Protein AF-A0A6I2LB25-F1 (afdb_monomer_lite)

pLDDT: mean 73.37, std 18.62, range [26.53, 97.12]

Sequence (297 aa):
MEASQLYILKNRSFQQNVLKIGMTNKKASARAKQIYSGATGVPEPFDVLFACSVADCRVAERQVHRRLAAYRVNDSREFFRISATAARQVVFDVCSEINIDRQHERPIITVDLITVEEPELPPSDQYQEKYGEILTIPLDELSELPIGTSTLSKLQKERISTINAILREVFPECEESCYDSFSRDENPEPEIRIWEHIAKAFLKVDQINCLNVTEKKEAYTLLLARSLSPTKVVLQKQTLRYFTKEAALKIMTGYELPPKPITVRKAKSEISHIRHVNIKPLKSVIPDILAAQRRTD

Secondary structure (DSSP, 8-state):
----EEEEEEETTSPTTEEEEEEESS-HHHHHHHHHHH-TT-SSPEEEEEEEE-S-HHHHHHHHHHHTGGGBS-TTS-EEE--HHHHHHHHHHHHHHHHHHTT-PPP-EEEE-----------HHHHHHHH-------GGGPPPPPTTSSPPPHHHHHHHHHHHHHHTTT-TT-SSSHHHHHHTSSS-HHHHHHHHHHHHHHHHHHHHH---HHHHHHHHHHHHHHHHS-HHHHHHH---SSS-HHHHHHHHHT--SPP---------SS---------STTTTTSHHHHGGGSS--

Radius of gyration: 24.43 Å; chains: 1; bounding box: 54×54×74 Å

Organism: NCBI:txid2666084

Foldseek 3Di:
DQFKKWFWKDAPPDDPQKIFTAIDSHDPVVVQVCCVVVDPPRPGTIDTQWMWTAPDRPQLLVQLCVVQVVQAPDPVGRIGRHQPVVSVVSSQVSRQVRCVVVVHDRIDIPHHNVPDPPVPPPPPVVVCVVQPDDDDDPPVVDDFAFFQLDDDDPVLVVLQVVLCVLCCLLPVPCDPCVSSLLSSWNDSVVVSVLSSLLSQLLVVLCVPPVDDSVVSNVLSVLCVVLLADPLVVSLVPDDDDPDDNVSSVSSNVSRDDHRHHFRDDDDDDDDDDDGGDRPPPCVVSVVVVPVPPPDDD

Structure (mmCIF, N/CA/C/O backbone):
data_AF-A0A6I2LB25-F1
#
_entry.id   AF-A0A6I2LB25-F1
#
loop_
_atom_site.group_PDB
_atom_site.id
_atom_site.type_symbol
_atom_site.label_atom_id
_atom_site.label_alt_id
_atom_site.label_comp_id
_atom_site.label_asym_id
_atom_site.label_entity_id
_atom_site.label_seq_id
_atom_site.pdbx_PDB_ins_code
_atom_site.Cartn_x
_atom_site.Cartn_y
_atom_site.Cartn_z
_atom_site.occupancy
_atom_site.B_iso_or_equiv
_atom_site.auth_seq_id
_atom_site.auth_comp_id
_atom_site.auth_asym_id
_atom_site.auth_atom_id
_atom_site.pdbx_PDB_model_num
ATOM 1 N N . MET A 1 1 ? 24.442 5.136 -22.886 1.00 42.03 1 MET A N 1
ATOM 2 C CA . MET A 1 1 ? 24.104 3.704 -23.020 1.00 42.03 1 MET A CA 1
ATOM 3 C C . MET A 1 1 ? 22.621 3.609 -23.326 1.00 42.03 1 MET A C 1
ATOM 5 O O . MET A 1 1 ? 21.845 4.262 -22.639 1.00 42.03 1 MET A O 1
ATOM 9 N N . GLU A 1 2 ? 22.234 2.926 -24.405 1.00 48.41 2 GLU A N 1
ATOM 10 C CA . GLU A 1 2 ? 20.815 2.730 -24.724 1.00 48.41 2 GLU A CA 1
ATOM 11 C C . GLU A 1 2 ? 20.164 1.868 -23.625 1.00 48.41 2 GLU A C 1
ATOM 13 O O . GLU A 1 2 ? 20.740 0.867 -23.203 1.00 48.41 2 GLU A O 1
ATOM 18 N N . ALA A 1 3 ? 19.017 2.293 -23.091 1.00 63.38 3 ALA A N 1
ATOM 19 C CA . ALA A 1 3 ? 18.396 1.631 -21.948 1.00 63.38 3 ALA A CA 1
ATOM 20 C C . ALA A 1 3 ? 17.678 0.341 -22.385 1.00 63.38 3 ALA A C 1
ATOM 22 O O . ALA A 1 3 ? 16.655 0.401 -23.069 1.00 63.38 3 ALA A O 1
ATOM 23 N N . SER A 1 4 ? 18.196 -0.812 -21.958 1.00 86.25 4 SER A N 1
ATOM 24 C CA . SER A 1 4 ? 17.550 -2.125 -22.083 1.00 86.25 4 SER A CA 1
ATOM 25 C C . SER A 1 4 ? 16.338 -2.221 -21.153 1.00 86.25 4 SER A C 1
ATOM 27 O O . SER A 1 4 ? 16.467 -2.022 -19.945 1.00 86.25 4 SER A O 1
ATOM 29 N N . GLN A 1 5 ? 15.157 -2.513 -21.706 1.00 90.12 5 GLN A N 1
ATOM 30 C CA . GLN A 1 5 ? 13.887 -2.525 -20.974 1.00 90.12 5 GLN A CA 1
ATOM 31 C C . GLN A 1 5 ? 13.037 -3.756 -21.283 1.00 90.12 5 GLN A C 1
ATOM 33 O O . GLN A 1 5 ? 12.996 -4.225 -22.424 1.00 90.12 5 GLN A O 1
ATOM 38 N N . LEU A 1 6 ? 12.286 -4.208 -20.278 1.00 95.31 6 LEU A N 1
ATOM 39 C CA . LEU A 1 6 ? 11.095 -5.041 -20.459 1.00 95.31 6 LEU A CA 1
ATOM 40 C C . LEU A 1 6 ? 9.849 -4.167 -20.374 1.00 95.31 6 LEU A C 1
ATOM 42 O O . LEU A 1 6 ? 9.820 -3.208 -19.605 1.00 95.31 6 LEU A O 1
ATOM 46 N N . TYR A 1 7 ? 8.818 -4.506 -21.144 1.00 94.50 7 TYR A N 1
ATOM 47 C CA . TYR A 1 7 ? 7.547 -3.794 -21.157 1.00 94.50 7 TYR A CA 1
ATOM 48 C C . TYR A 1 7 ? 6.338 -4.724 -21.207 1.00 94.50 7 TYR A C 1
ATOM 50 O O . TYR A 1 7 ? 6.409 -5.873 -21.645 1.00 94.50 7 TYR A O 1
ATOM 58 N N . ILE A 1 8 ? 5.197 -4.155 -20.830 1.00 95.19 8 ILE A N 1
ATOM 59 C CA . ILE A 1 8 ? 3.862 -4.730 -20.953 1.00 95.19 8 ILE A CA 1
ATOM 60 C C . ILE A 1 8 ? 3.033 -3.771 -21.805 1.00 95.19 8 ILE A C 1
ATOM 62 O O . ILE A 1 8 ? 2.900 -2.596 -21.464 1.00 95.19 8 ILE A O 1
ATOM 66 N N . LEU A 1 9 ? 2.479 -4.264 -22.911 1.00 93.94 9 LEU A N 1
ATOM 67 C CA . LEU A 1 9 ? 1.600 -3.507 -23.798 1.00 93.94 9 LEU A CA 1
ATOM 68 C C . LEU A 1 9 ? 0.177 -4.056 -23.770 1.00 93.94 9 LEU A C 1
ATOM 70 O O . LEU A 1 9 ? -0.034 -5.270 -23.696 1.00 93.94 9 LEU A O 1
ATOM 74 N N . LYS A 1 10 ? -0.787 -3.156 -23.944 1.00 91.06 10 LYS A N 1
ATOM 75 C CA . LYS A 1 10 ? -2.200 -3.473 -24.155 1.00 91.06 10 LYS A CA 1
ATOM 76 C C . LYS A 1 10 ? -2.661 -2.928 -25.497 1.00 91.06 10 LYS A C 1
ATOM 78 O O . LYS A 1 10 ? -2.219 -1.869 -25.927 1.00 91.06 10 LYS A O 1
ATOM 83 N N . ASN A 1 11 ? -3.550 -3.663 -26.149 1.00 89.25 11 ASN A N 1
ATOM 84 C CA . ASN A 1 11 ? -4.252 -3.219 -27.344 1.00 89.25 11 ASN A CA 1
ATOM 85 C C . ASN A 1 11 ? -5.750 -3.228 -27.045 1.00 89.25 11 ASN A C 1
ATOM 87 O O . ASN A 1 11 ? -6.242 -4.208 -26.485 1.00 89.25 11 ASN A O 1
ATOM 91 N N . ARG A 1 12 ? -6.462 -2.151 -27.378 1.00 81.19 12 ARG A N 1
ATOM 92 C CA . ARG A 1 12 ? -7.887 -2.004 -27.045 1.00 81.19 12 ARG A CA 1
ATOM 93 C C . ARG A 1 12 ? -8.788 -2.926 -27.868 1.00 81.19 12 ARG A C 1
ATOM 95 O O . ARG A 1 12 ? -9.810 -3.365 -27.355 1.00 81.19 12 ARG A O 1
ATOM 102 N N . SER A 1 13 ? -8.354 -3.307 -29.066 1.00 83.81 13 SER A N 1
ATOM 103 C CA . SER A 1 13 ? -9.061 -4.251 -29.934 1.00 83.81 13 SER A CA 1
ATOM 104 C C . SER A 1 13 ? -8.890 -5.713 -29.522 1.00 83.81 13 SER A C 1
ATOM 106 O O . SER A 1 1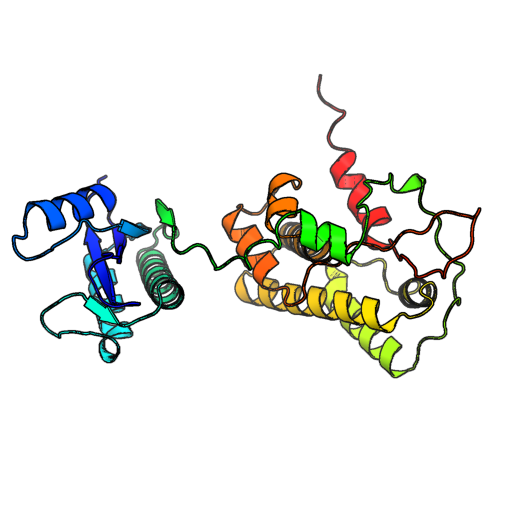3 ? -9.558 -6.592 -30.066 1.00 83.81 13 SER A O 1
ATOM 108 N N . PHE A 1 14 ? -7.959 -6.022 -28.616 1.00 85.88 14 PHE A N 1
ATOM 109 C CA . PHE A 1 14 ? -7.768 -7.391 -28.138 1.00 85.88 14 PHE A CA 1
ATOM 110 C C . PHE A 1 14 ? -8.680 -7.690 -26.950 1.00 85.88 14 PHE A C 1
ATOM 112 O O . PHE A 1 14 ? -9.136 -6.797 -26.240 1.00 85.88 14 PHE A O 1
ATOM 119 N N . GLN A 1 15 ? -8.937 -8.981 -26.726 1.00 80.00 15 GLN A N 1
ATOM 120 C CA . GLN A 1 15 ? -9.752 -9.433 -25.600 1.00 80.00 15 GLN A CA 1
ATOM 121 C C . GLN A 1 15 ? -9.177 -8.941 -24.264 1.00 80.00 15 GLN A C 1
ATOM 123 O O . GLN A 1 15 ? -7.964 -8.767 -24.109 1.00 80.00 15 GLN A O 1
ATOM 128 N N . GLN A 1 16 ? -10.051 -8.770 -23.272 1.00 76.56 16 GLN A N 1
ATOM 129 C CA . GLN A 1 16 ? -9.648 -8.346 -21.936 1.00 76.56 16 GLN A CA 1
ATOM 130 C C . GLN A 1 16 ? -8.556 -9.261 -21.361 1.00 76.56 16 GLN A C 1
ATOM 132 O O . GLN A 1 16 ? -8.582 -10.481 -21.539 1.00 76.56 16 GLN A O 1
ATOM 137 N N . ASN A 1 17 ? -7.591 -8.649 -20.667 1.00 82.50 17 ASN A N 1
ATOM 138 C CA . ASN A 1 17 ? -6.422 -9.310 -20.079 1.00 82.50 17 ASN A CA 1
ATOM 139 C C . ASN A 1 17 ? -5.490 -10.001 -21.089 1.00 82.50 17 ASN A C 1
ATOM 141 O O . ASN A 1 17 ? -4.629 -10.770 -20.679 1.00 82.50 17 ASN A O 1
ATOM 145 N N . VAL A 1 18 ? -5.607 -9.731 -22.393 1.00 89.12 18 VAL A N 1
ATOM 146 C CA . VAL A 1 18 ? -4.586 -10.138 -23.366 1.00 89.12 18 VAL A CA 1
ATOM 147 C C . VAL A 1 18 ? -3.519 -9.053 -23.455 1.00 89.12 18 VAL A C 1
ATOM 149 O O . VAL A 1 18 ? -3.751 -7.962 -23.976 1.00 89.12 18 VAL A O 1
ATOM 152 N N . LEU A 1 19 ? -2.335 -9.364 -22.936 1.00 94.44 19 LEU A N 1
ATOM 153 C CA . LEU A 1 19 ? -1.201 -8.451 -22.846 1.00 94.44 19 LEU A CA 1
ATOM 154 C C . LEU A 1 19 ? -0.045 -8.949 -23.705 1.00 94.44 19 LEU A C 1
ATOM 156 O O . LEU A 1 19 ? 0.223 -10.150 -23.769 1.00 94.44 19 LEU A O 1
ATOM 160 N N . LYS A 1 20 ? 0.670 -8.020 -24.342 1.00 95.50 20 LYS A N 1
ATOM 161 C CA . LYS A 1 20 ? 1.956 -8.315 -24.976 1.00 95.50 20 LYS A CA 1
ATOM 162 C C . LYS A 1 20 ? 3.074 -8.009 -23.995 1.00 95.50 20 LYS A C 1
ATOM 164 O O . LYS A 1 20 ? 3.173 -6.878 -23.533 1.00 95.50 20 LYS A O 1
ATOM 169 N N . ILE A 1 21 ? 3.941 -8.978 -23.734 1.00 97.12 21 ILE A N 1
ATOM 170 C CA . ILE A 1 21 ? 5.099 -8.788 -22.855 1.00 97.12 21 ILE A CA 1
ATOM 171 C C . ILE A 1 21 ? 6.354 -9.021 -23.677 1.00 97.12 21 ILE A C 1
ATOM 173 O O . ILE A 1 21 ? 6.510 -10.092 -24.261 1.00 97.12 21 ILE A O 1
ATOM 177 N N . GLY A 1 22 ? 7.234 -8.030 -23.741 1.00 95.69 22 GLY A N 1
ATOM 178 C CA . GLY A 1 22 ? 8.448 -8.144 -24.539 1.00 95.69 22 GLY A CA 1
ATOM 179 C C . GLY A 1 22 ? 9.529 -7.167 -24.123 1.00 95.69 22 GLY A C 1
ATOM 180 O O . GLY A 1 22 ? 9.393 -6.449 -23.131 1.00 95.69 22 GLY A O 1
ATOM 181 N N . MET A 1 23 ? 10.603 -7.145 -24.902 1.00 94.81 23 MET A N 1
ATOM 182 C CA . MET A 1 23 ? 11.787 -6.339 -24.617 1.00 94.81 23 MET A CA 1
ATOM 183 C C . MET A 1 23 ? 12.154 -5.346 -25.724 1.00 94.81 23 MET A C 1
ATOM 185 O O . MET A 1 23 ? 11.635 -5.376 -26.849 1.00 94.81 23 MET A O 1
ATOM 189 N N . THR A 1 24 ? 13.043 -4.415 -25.379 1.00 92.38 24 THR A N 1
ATOM 190 C CA . THR A 1 24 ? 13.617 -3.416 -26.285 1.00 92.38 24 THR A CA 1
ATOM 191 C C . THR A 1 24 ? 14.940 -2.882 -25.733 1.00 92.38 24 THR A C 1
ATOM 193 O O . THR A 1 24 ? 15.111 -2.782 -24.523 1.00 92.38 24 THR A O 1
ATOM 196 N N . ASN A 1 25 ? 15.854 -2.479 -26.619 1.00 89.69 25 ASN A N 1
ATOM 197 C CA . ASN A 1 25 ? 17.055 -1.707 -26.251 1.00 89.69 25 ASN A CA 1
ATOM 198 C C . ASN A 1 25 ? 16.829 -0.188 -26.364 1.00 89.69 25 ASN A C 1
ATOM 200 O O . ASN A 1 25 ? 17.710 0.610 -26.087 1.00 89.69 25 ASN A O 1
ATOM 204 N N . LYS A 1 26 ? 15.639 0.220 -26.809 1.00 86.31 26 LYS A N 1
ATOM 205 C CA . LYS A 1 26 ? 15.175 1.611 -26.928 1.00 86.31 26 LYS A CA 1
ATOM 206 C C . LYS A 1 26 ? 14.002 1.847 -25.979 1.00 86.31 26 LYS A C 1
ATOM 208 O O . LYS A 1 26 ? 13.505 0.909 -25.375 1.00 86.31 26 LYS A O 1
ATOM 213 N N . LYS A 1 27 ? 13.454 3.063 -25.934 1.00 83.50 27 LYS A N 1
ATOM 214 C CA . LYS A 1 27 ? 12.231 3.355 -25.162 1.00 83.50 27 LYS A CA 1
ATOM 215 C C . LYS A 1 27 ? 11.054 2.457 -25.579 1.00 83.50 27 LYS A C 1
ATOM 217 O O . LYS A 1 27 ? 10.754 2.347 -26.771 1.00 83.50 27 LYS A O 1
ATOM 222 N N . ALA A 1 28 ? 10.333 1.904 -24.603 1.00 87.38 28 ALA A N 1
ATOM 223 C CA . ALA A 1 28 ? 9.137 1.083 -24.828 1.00 87.38 28 ALA A CA 1
ATOM 224 C C . ALA A 1 28 ? 8.075 1.763 -25.717 1.00 87.38 28 ALA A C 1
ATOM 226 O O . ALA A 1 28 ? 7.493 1.120 -26.588 1.00 87.38 28 ALA A O 1
ATOM 227 N N . SER A 1 29 ? 7.881 3.080 -25.583 1.00 82.12 29 SER A N 1
ATOM 228 C CA . SER A 1 29 ? 6.948 3.853 -26.421 1.00 82.12 29 SER A CA 1
ATOM 229 C C . SER A 1 29 ? 7.332 3.870 -27.904 1.00 82.12 29 SER A C 1
ATOM 231 O O . SER A 1 29 ? 6.466 3.767 -28.773 1.00 82.12 29 SER A O 1
ATOM 233 N N . ALA A 1 30 ? 8.629 3.947 -28.213 1.00 83.88 30 ALA A N 1
ATOM 234 C CA . ALA A 1 30 ? 9.117 3.859 -29.586 1.00 83.88 30 ALA A CA 1
ATOM 235 C C . ALA A 1 30 ? 8.891 2.452 -30.156 1.00 83.88 30 ALA A C 1
ATOM 237 O O . ALA A 1 30 ? 8.474 2.309 -31.306 1.00 83.88 30 ALA A O 1
ATOM 238 N N . ARG A 1 31 ? 9.099 1.413 -29.336 1.00 90.12 31 ARG A N 1
ATOM 239 C CA . ARG A 1 31 ? 8.854 0.023 -29.733 1.00 90.12 31 ARG A CA 1
ATOM 240 C C . ARG A 1 31 ? 7.371 -0.257 -29.982 1.00 90.12 31 ARG A C 1
ATOM 242 O O . ARG A 1 31 ? 7.051 -0.890 -30.984 1.00 90.12 31 ARG A O 1
ATOM 249 N N . ALA A 1 32 ? 6.477 0.247 -29.133 1.00 86.88 32 ALA A N 1
ATOM 250 C CA . ALA A 1 32 ? 5.030 0.131 -29.315 1.00 86.88 32 ALA A CA 1
ATOM 251 C C . ALA A 1 32 ? 4.573 0.743 -30.652 1.00 86.88 32 ALA A C 1
ATOM 253 O O . ALA A 1 32 ? 3.872 0.084 -31.421 1.00 86.88 32 ALA A O 1
ATOM 254 N N . LYS A 1 33 ? 5.054 1.954 -30.977 1.00 85.31 33 LYS A N 1
ATOM 255 C CA . LYS A 1 33 ? 4.798 2.604 -32.274 1.00 85.31 33 LYS A CA 1
ATOM 256 C C . LYS A 1 33 ? 5.329 1.783 -33.447 1.00 85.31 33 LYS A C 1
ATOM 258 O O . LYS A 1 33 ? 4.598 1.581 -34.406 1.00 85.31 33 LYS A O 1
ATOM 263 N N . GLN A 1 34 ? 6.560 1.277 -33.349 1.00 87.94 34 GLN A N 1
ATOM 264 C CA . GLN A 1 34 ? 7.174 0.460 -34.400 1.00 87.94 34 GLN A CA 1
ATOM 265 C C . GLN A 1 34 ? 6.382 -0.826 -34.677 1.00 87.94 34 GLN A C 1
ATOM 267 O O . GLN A 1 34 ? 6.231 -1.217 -35.831 1.00 87.94 34 GLN A O 1
ATOM 272 N N . ILE A 1 35 ? 5.898 -1.501 -33.628 1.00 84.56 35 ILE A N 1
ATOM 273 C CA . ILE A 1 35 ? 5.098 -2.724 -33.770 1.00 84.56 35 ILE A CA 1
ATOM 274 C C . ILE A 1 35 ? 3.790 -2.418 -34.502 1.00 84.56 35 ILE A C 1
ATOM 276 O O . ILE A 1 35 ? 3.410 -3.181 -35.381 1.00 84.56 35 ILE A O 1
ATOM 280 N N . TYR A 1 36 ? 3.130 -1.310 -34.162 1.00 84.19 36 TYR A N 1
ATOM 281 C CA . TYR A 1 36 ? 1.905 -0.887 -34.835 1.00 84.19 36 TYR A CA 1
ATOM 282 C C . TYR A 1 36 ? 2.158 -0.499 -36.299 1.00 84.19 36 TYR A C 1
ATOM 284 O O . TYR A 1 36 ? 1.517 -1.032 -37.195 1.00 84.19 36 TYR A O 1
ATOM 292 N N . SER A 1 37 ? 3.149 0.357 -36.569 1.00 82.88 37 SER A N 1
ATOM 293 C CA . SER A 1 37 ? 3.440 0.818 -37.933 1.00 82.88 37 SER A CA 1
ATOM 294 C C . SER A 1 37 ? 3.981 -0.281 -38.853 1.00 82.88 37 SER A C 1
ATOM 296 O O . SER A 1 37 ? 3.869 -0.172 -40.068 1.00 82.88 37 SER A O 1
ATOM 298 N N . GLY A 1 38 ? 4.621 -1.310 -38.290 1.00 79.75 38 GLY A N 1
ATOM 299 C CA . GLY A 1 38 ? 5.253 -2.395 -39.043 1.00 79.75 38 GLY A CA 1
ATOM 300 C C . GLY A 1 38 ? 4.397 -3.651 -39.221 1.00 79.75 38 GLY A C 1
ATOM 301 O O . GLY A 1 38 ? 4.853 -4.580 -39.883 1.00 79.75 38 GLY A O 1
ATOM 302 N N . ALA A 1 39 ? 3.201 -3.727 -38.629 1.00 77.25 39 ALA A N 1
ATOM 303 C CA . ALA A 1 39 ? 2.363 -4.923 -38.671 1.00 77.25 39 ALA A CA 1
ATOM 304 C C . ALA A 1 39 ? 0.984 -4.620 -39.269 1.00 77.25 39 ALA A C 1
ATOM 306 O O . ALA A 1 39 ? 0.154 -3.970 -38.646 1.00 77.25 39 ALA A O 1
ATOM 307 N N . THR A 1 40 ? 0.693 -5.191 -40.439 1.00 75.38 40 THR A N 1
ATOM 308 C CA . THR A 1 40 ? -0.604 -5.057 -41.132 1.00 75.38 40 THR A CA 1
ATOM 309 C C . THR A 1 40 ? -1.767 -5.775 -40.431 1.00 75.38 40 THR A C 1
ATOM 311 O O . THR A 1 40 ? -2.911 -5.640 -40.849 1.00 75.38 40 THR A O 1
ATOM 314 N N . GLY A 1 41 ? -1.489 -6.543 -39.371 1.00 75.69 41 GLY A N 1
ATOM 315 C CA . GLY A 1 41 ? -2.468 -7.347 -38.629 1.00 75.69 41 GLY A CA 1
ATOM 316 C C . GLY A 1 41 ? -2.811 -6.830 -37.230 1.00 75.69 41 GLY A C 1
ATOM 317 O O . GLY A 1 41 ? -3.358 -7.592 -36.435 1.00 75.69 41 GLY A O 1
ATOM 318 N N . VAL A 1 42 ? -2.442 -5.592 -36.885 1.00 81.75 42 VAL A N 1
ATOM 319 C CA . VAL A 1 42 ? -2.776 -4.984 -35.589 1.00 81.75 42 VAL A CA 1
ATOM 320 C C . VAL A 1 42 ? -3.774 -3.839 -35.823 1.00 81.75 42 VAL A C 1
ATOM 322 O O . VAL A 1 42 ? -3.383 -2.822 -36.387 1.00 81.75 42 VAL A O 1
ATOM 325 N N . PRO A 1 43 ? -5.045 -3.987 -35.413 1.00 79.19 43 PRO A N 1
ATOM 326 C CA . PRO A 1 43 ? -6.113 -3.039 -35.755 1.00 79.19 43 PRO A CA 1
ATOM 327 C C . PRO A 1 43 ? -6.004 -1.676 -35.050 1.00 79.19 43 PRO A C 1
ATOM 329 O O . PRO A 1 43 ? -6.390 -0.664 -35.621 1.00 79.19 43 PRO A O 1
ATOM 332 N N . GLU A 1 44 ? -5.451 -1.631 -33.837 1.00 83.00 44 GLU A N 1
ATOM 333 C CA . GLU A 1 44 ? -5.283 -0.405 -33.042 1.00 83.00 44 GLU A CA 1
ATOM 334 C C . GLU A 1 44 ? -3.848 -0.270 -32.504 1.00 83.00 44 GLU A C 1
ATOM 336 O O . GLU A 1 44 ? -3.119 -1.262 -32.432 1.00 83.00 44 GLU A O 1
ATOM 341 N N . PRO A 1 45 ? -3.395 0.929 -32.101 1.00 83.19 45 PRO A N 1
ATOM 342 C CA . PRO A 1 45 ? -2.086 1.098 -31.480 1.00 83.19 45 PRO A CA 1
ATOM 343 C C . PRO A 1 45 ? -1.992 0.420 -30.105 1.00 83.19 45 PRO A C 1
ATOM 345 O O . PRO A 1 45 ? -2.985 0.128 -29.439 1.00 83.19 45 PRO A O 1
ATOM 348 N N . PHE A 1 46 ? -0.756 0.178 -29.669 1.00 87.44 46 PHE A N 1
ATOM 349 C CA . PHE A 1 46 ? -0.468 -0.360 -28.343 1.00 87.44 46 PHE A CA 1
ATOM 350 C C . PHE A 1 46 ? -0.241 0.752 -27.314 1.00 87.44 46 PHE A C 1
ATOM 352 O O . PHE A 1 46 ? 0.600 1.629 -27.521 1.00 87.44 46 PHE A O 1
ATOM 359 N N . ASP A 1 47 ? -0.903 0.626 -26.168 1.00 84.62 47 ASP A N 1
ATOM 360 C CA . ASP A 1 47 ? -0.646 1.407 -24.961 1.00 84.62 47 ASP A CA 1
ATOM 361 C C . 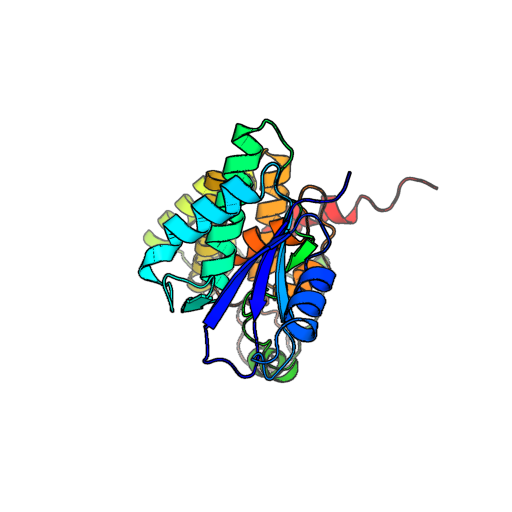ASP A 1 47 ? 0.460 0.714 -24.140 1.00 84.62 47 ASP A C 1
ATOM 363 O O . ASP A 1 47 ? 0.377 -0.487 -23.864 1.00 84.62 47 ASP A O 1
ATOM 367 N N . VAL A 1 48 ? 1.509 1.449 -23.749 1.00 85.50 48 VAL A N 1
ATOM 368 C CA . VAL A 1 48 ? 2.564 0.930 -22.856 1.00 85.50 48 VAL A CA 1
ATOM 369 C C . VAL A 1 48 ? 2.047 0.997 -21.428 1.00 85.50 48 VAL A C 1
ATOM 371 O O . VAL A 1 48 ? 2.026 2.070 -20.836 1.00 85.50 48 VAL A O 1
ATOM 374 N N . LEU A 1 49 ? 1.632 -0.137 -20.874 1.00 83.06 49 LEU A N 1
ATOM 375 C CA . LEU A 1 49 ? 1.115 -0.175 -19.513 1.00 83.06 49 LEU A CA 1
ATOM 376 C C . LEU A 1 49 ? 2.234 -0.152 -18.473 1.00 83.06 49 LEU A C 1
ATOM 378 O O . LEU A 1 49 ? 2.103 0.496 -17.447 1.00 83.06 49 LEU A O 1
ATOM 382 N N . PHE A 1 50 ? 3.344 -0.837 -18.720 1.00 87.06 50 PHE A N 1
ATOM 383 C CA . PHE A 1 50 ? 4.472 -0.871 -17.791 1.00 87.06 50 PHE A CA 1
ATOM 384 C C . PHE A 1 50 ? 5.777 -1.041 -18.550 1.00 87.06 50 PHE A C 1
ATOM 386 O O . PHE A 1 50 ? 5.797 -1.713 -19.581 1.00 87.06 50 PHE A O 1
ATOM 393 N N . ALA A 1 51 ? 6.860 -0.449 -18.053 1.00 86.56 51 ALA A N 1
ATOM 394 C CA . ALA A 1 51 ? 8.203 -0.687 -18.556 1.00 86.56 51 ALA A CA 1
ATOM 395 C C . ALA A 1 51 ? 9.261 -0.425 -17.480 1.00 86.56 51 ALA A C 1
ATOM 397 O O . ALA A 1 51 ? 9.243 0.634 -16.850 1.00 86.56 51 ALA A O 1
ATOM 398 N N . CYS A 1 52 ? 10.230 -1.325 -17.323 1.00 83.88 52 CYS A N 1
ATOM 399 C CA . CYS A 1 52 ? 11.350 -1.158 -16.393 1.00 83.88 52 CYS A CA 1
ATOM 400 C C . CYS A 1 52 ? 12.697 -1.513 -17.035 1.00 83.88 52 CYS A C 1
ATOM 402 O O . CYS A 1 52 ? 12.750 -2.278 -18.002 1.00 83.88 52 CYS A O 1
ATOM 404 N N . SER A 1 53 ? 13.781 -0.926 -16.521 1.00 85.50 5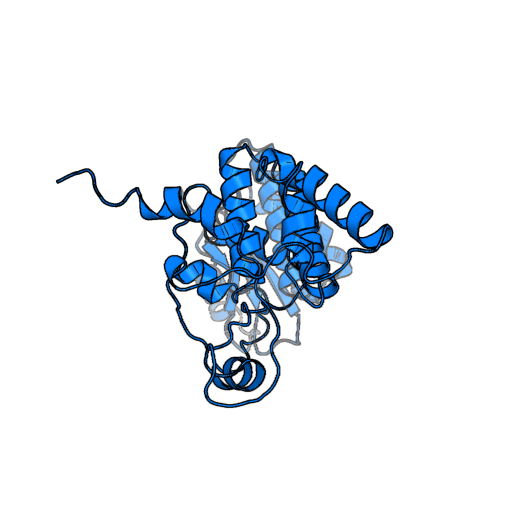3 SER A N 1
ATOM 405 C CA . SER A 1 53 ? 15.141 -1.227 -16.972 1.00 85.50 53 SER A CA 1
ATOM 406 C C . SER A 1 53 ? 15.635 -2.572 -16.444 1.00 85.50 53 SER A C 1
ATOM 408 O O . SER A 1 53 ? 15.263 -3.011 -15.356 1.00 85.50 53 SER A O 1
ATOM 410 N N . VAL A 1 54 ? 16.506 -3.219 -17.213 1.00 89.19 54 VAL A N 1
ATOM 411 C CA . VAL A 1 54 ? 17.143 -4.475 -16.817 1.00 89.19 54 VAL A CA 1
ATOM 412 C C . VAL A 1 54 ? 18.529 -4.592 -17.441 1.00 89.19 54 VAL A C 1
ATOM 414 O O . VAL A 1 54 ? 18.747 -4.147 -18.568 1.00 89.19 54 VAL A O 1
ATOM 417 N N . ALA A 1 55 ? 19.458 -5.208 -16.715 1.00 87.12 55 ALA A N 1
ATOM 418 C CA . ALA A 1 55 ? 20.835 -5.404 -17.153 1.00 87.12 55 ALA A CA 1
ATOM 419 C C . ALA A 1 55 ? 20.924 -6.290 -18.411 1.00 87.12 55 ALA A C 1
ATOM 421 O O . ALA A 1 55 ? 21.702 -6.007 -19.319 1.00 87.12 55 ALA A O 1
ATOM 422 N N . ASP A 1 56 ? 20.096 -7.339 -18.494 1.00 90.88 56 ASP A N 1
ATOM 423 C CA . ASP A 1 56 ? 20.048 -8.270 -19.628 1.00 90.88 56 ASP A CA 1
ATOM 424 C C . ASP A 1 56 ? 18.597 -8.570 -20.033 1.00 90.88 56 ASP A C 1
ATOM 426 O O . ASP A 1 56 ? 17.948 -9.499 -19.543 1.00 90.88 56 ASP A O 1
ATOM 430 N N . CYS A 1 57 ? 18.070 -7.761 -20.954 1.00 92.25 57 CYS A N 1
ATOM 431 C CA . CYS A 1 57 ? 16.677 -7.843 -21.391 1.00 92.25 57 CYS A CA 1
ATOM 432 C C . CYS A 1 57 ? 16.342 -9.137 -22.147 1.00 92.25 57 CYS A C 1
ATOM 434 O O . CYS A 1 57 ? 15.198 -9.584 -22.109 1.00 92.25 57 CYS A O 1
ATOM 436 N N . ARG A 1 58 ? 17.329 -9.790 -22.778 1.00 93.81 58 ARG A N 1
ATOM 437 C CA . ARG A 1 58 ? 17.136 -11.075 -23.473 1.00 93.81 58 ARG A CA 1
ATOM 438 C C . ARG A 1 58 ? 16.969 -12.225 -22.491 1.00 93.81 58 ARG A C 1
ATOM 440 O O . ARG A 1 58 ? 16.170 -13.133 -22.718 1.00 93.81 58 ARG A O 1
ATOM 447 N N . VAL A 1 59 ? 17.758 -12.235 -21.418 1.00 94.12 59 VAL A N 1
ATOM 448 C CA . VAL A 1 59 ? 17.598 -13.230 -20.349 1.00 94.12 59 VAL A CA 1
ATOM 449 C C . VAL A 1 59 ? 16.287 -12.989 -19.606 1.00 94.12 59 VAL A C 1
ATOM 451 O O . VAL A 1 59 ? 15.533 -13.942 -19.408 1.00 94.12 59 VAL A O 1
ATOM 454 N N . ALA A 1 60 ? 15.974 -11.731 -19.297 1.00 93.88 60 ALA A N 1
ATOM 455 C CA . ALA A 1 60 ? 14.750 -11.355 -18.597 1.00 93.88 60 ALA A CA 1
ATOM 456 C C . ALA A 1 60 ? 13.487 -11.744 -19.361 1.00 93.88 60 ALA A C 1
ATOM 458 O O . ALA A 1 60 ? 12.609 -12.394 -18.801 1.00 93.88 60 ALA A O 1
ATOM 459 N N . GLU A 1 61 ? 13.416 -11.433 -20.656 1.00 96.44 61 GLU A N 1
ATOM 460 C CA . GLU A 1 61 ? 12.273 -11.800 -21.495 1.00 96.44 61 GLU A CA 1
ATOM 461 C C . GLU A 1 61 ? 12.042 -13.314 -21.503 1.00 96.44 61 GLU A C 1
ATOM 463 O O . GLU A 1 61 ? 10.930 -13.773 -21.238 1.00 96.44 61 GLU A O 1
ATOM 468 N N . ARG A 1 62 ? 13.104 -14.105 -21.707 1.00 95.69 62 ARG A N 1
ATOM 469 C CA . ARG A 1 62 ? 13.006 -15.571 -21.694 1.00 95.69 62 ARG A CA 1
ATOM 470 C C . ARG A 1 62 ? 12.530 -16.110 -20.349 1.00 95.69 62 ARG A C 1
ATOM 472 O O . ARG A 1 62 ? 11.713 -17.029 -20.320 1.00 95.69 62 ARG A O 1
ATOM 479 N N . GLN A 1 63 ? 13.025 -15.562 -19.240 1.00 95.75 63 GLN A N 1
ATOM 480 C CA . GLN A 1 63 ? 12.596 -15.980 -17.907 1.00 95.75 63 GLN A CA 1
ATOM 481 C C . GLN A 1 63 ? 11.132 -15.612 -17.635 1.00 95.75 63 GLN A C 1
ATOM 483 O O . GLN A 1 63 ? 10.381 -16.465 -17.162 1.00 95.75 63 GLN A O 1
ATOM 488 N N . VAL A 1 64 ? 10.697 -14.400 -17.995 1.00 96.62 64 VAL A N 1
ATOM 489 C CA . VAL A 1 64 ? 9.291 -13.986 -17.872 1.00 96.62 64 VAL A CA 1
ATOM 490 C C . VAL A 1 64 ? 8.386 -14.880 -18.716 1.00 96.62 64 VAL A C 1
ATOM 492 O O . VAL A 1 64 ? 7.392 -15.396 -18.208 1.00 96.62 64 VAL A O 1
ATOM 495 N N . HIS A 1 65 ? 8.733 -15.124 -19.983 1.00 96.75 65 HIS A N 1
ATOM 496 C CA . HIS A 1 65 ? 7.942 -15.988 -20.866 1.00 96.75 65 HIS A CA 1
ATOM 497 C C . HIS A 1 65 ? 7.865 -17.422 -20.343 1.00 96.75 65 HIS A C 1
ATOM 499 O O . HIS A 1 65 ? 6.807 -18.038 -20.427 1.00 96.75 65 HIS A O 1
ATOM 505 N N . ARG A 1 66 ? 8.948 -17.938 -19.748 1.00 95.25 66 ARG A N 1
ATOM 506 C CA . ARG A 1 66 ? 8.950 -19.250 -19.090 1.00 95.25 66 ARG A CA 1
ATOM 507 C C . ARG A 1 66 ? 8.034 -19.275 -17.864 1.00 95.25 66 ARG A C 1
ATOM 509 O O . ARG A 1 66 ? 7.260 -20.217 -17.728 1.00 95.25 66 ARG A O 1
ATOM 516 N N . ARG A 1 67 ? 8.087 -18.258 -16.993 1.00 94.88 67 ARG A N 1
ATOM 517 C CA . ARG A 1 67 ? 7.203 -18.149 -15.812 1.00 94.88 67 ARG A CA 1
ATOM 518 C C . ARG A 1 67 ? 5.730 -18.037 -16.202 1.00 94.88 67 ARG A C 1
ATOM 520 O O . ARG A 1 67 ? 4.871 -18.570 -15.512 1.00 94.88 67 ARG A O 1
ATOM 527 N N . LEU A 1 68 ? 5.447 -17.364 -17.315 1.00 94.62 68 LEU A N 1
ATOM 528 C CA . LEU A 1 68 ? 4.092 -17.113 -17.801 1.00 94.62 68 LEU A CA 1
ATOM 529 C C . LEU A 1 68 ? 3.631 -18.095 -18.887 1.00 94.62 68 LEU A C 1
ATOM 531 O O . LEU A 1 68 ? 2.587 -17.866 -19.494 1.00 94.62 68 LEU A O 1
ATOM 535 N N . ALA A 1 69 ? 4.364 -19.187 -19.128 1.00 94.38 69 ALA A N 1
ATOM 536 C CA . ALA A 1 69 ? 4.083 -20.122 -20.220 1.00 94.38 69 ALA A CA 1
ATOM 537 C C . ALA A 1 69 ? 2.646 -20.671 -20.178 1.00 94.38 69 ALA A C 1
ATOM 539 O O . ALA A 1 69 ? 1.987 -20.735 -21.210 1.00 94.38 69 ALA A O 1
ATOM 540 N N . ALA A 1 70 ? 2.123 -20.965 -18.983 1.00 92.19 70 ALA A N 1
ATOM 541 C CA . ALA A 1 70 ? 0.754 -21.452 -18.791 1.00 92.19 70 ALA A CA 1
ATOM 542 C C . ALA A 1 70 ? -0.339 -20.439 -19.191 1.00 92.19 70 ALA A C 1
ATOM 544 O O . ALA A 1 70 ? -1.473 -20.827 -19.451 1.00 92.19 70 ALA A O 1
ATOM 545 N N . TYR A 1 71 ? -0.010 -19.146 -19.248 1.00 93.06 71 TYR A N 1
ATOM 546 C CA . TYR A 1 71 ? -0.938 -18.070 -19.610 1.00 93.06 71 TYR A CA 1
ATOM 547 C C . TYR A 1 71 ? -0.784 -17.632 -21.067 1.00 93.06 71 TYR A C 1
ATOM 549 O O . TYR A 1 71 ? -1.418 -16.667 -21.495 1.00 93.06 71 TYR A O 1
ATOM 557 N N . ARG A 1 72 ? 0.090 -18.278 -21.839 1.00 93.69 72 ARG A N 1
ATOM 558 C CA . ARG A 1 72 ? 0.394 -17.872 -23.207 1.00 93.69 72 ARG A CA 1
ATOM 559 C C . ARG A 1 72 ? -0.787 -18.177 -24.131 1.00 93.69 72 ARG A C 1
ATOM 561 O O . ARG A 1 72 ? -1.337 -19.268 -24.116 1.00 93.69 72 ARG A O 1
ATOM 568 N N . VAL A 1 73 ? -1.190 -17.197 -24.941 1.00 89.94 73 VAL A N 1
ATOM 569 C CA . VAL A 1 73 ? -2.330 -17.339 -25.872 1.00 89.94 73 VAL A CA 1
ATOM 570 C C . VAL A 1 73 ? -1.935 -18.132 -27.119 1.00 89.94 73 VAL A C 1
ATOM 572 O O . VAL A 1 73 ? -2.758 -18.818 -27.715 1.00 89.94 73 VAL A O 1
ATOM 575 N N . ASN A 1 74 ? -0.680 -18.000 -27.542 1.00 88.88 74 ASN A N 1
ATOM 576 C CA . ASN A 1 74 ? -0.132 -18.676 -28.709 1.00 88.88 74 ASN A CA 1
ATOM 577 C C . ASN A 1 74 ? 1.369 -18.898 -28.498 1.00 88.88 74 ASN A C 1
ATOM 579 O O . ASN A 1 74 ? 2.102 -17.937 -28.262 1.00 88.88 74 ASN A O 1
ATOM 583 N N . ASP A 1 75 ? 1.837 -20.135 -28.642 1.00 86.38 75 ASP A N 1
ATOM 584 C CA . ASP A 1 75 ? 3.231 -20.511 -28.367 1.00 86.38 75 ASP A CA 1
ATOM 585 C C . ASP A 1 75 ? 4.262 -19.883 -29.311 1.00 86.38 75 ASP A C 1
ATOM 587 O O . ASP A 1 75 ? 5.444 -19.786 -28.984 1.00 86.38 75 ASP A O 1
ATOM 591 N N . SER A 1 76 ? 3.825 -19.393 -30.468 1.00 86.75 76 SER A N 1
ATOM 592 C CA . SER A 1 76 ? 4.672 -18.682 -31.429 1.00 86.75 76 SER A CA 1
ATOM 593 C C . SER A 1 76 ? 4.694 -17.168 -31.204 1.00 86.75 76 SER A C 1
ATOM 595 O O . SER A 1 76 ? 5.415 -16.457 -31.901 1.00 86.75 76 SER A O 1
ATOM 597 N N . ARG A 1 77 ? 3.892 -16.627 -30.273 1.00 89.31 77 ARG A N 1
ATOM 598 C CA . ARG A 1 77 ? 3.741 -15.175 -30.075 1.00 89.31 77 ARG A CA 1
ATOM 599 C C . ARG A 1 77 ? 3.841 -14.784 -28.605 1.00 89.31 77 ARG A C 1
ATOM 601 O O . ARG A 1 77 ? 3.635 -15.575 -27.699 1.00 89.31 77 ARG A O 1
ATOM 608 N N . GLU A 1 78 ? 4.191 -13.537 -28.344 1.00 93.62 78 GLU A N 1
ATOM 609 C CA . GLU A 1 78 ? 4.491 -13.043 -26.989 1.00 93.62 78 GLU A CA 1
ATOM 610 C C . GLU A 1 78 ? 3.246 -12.422 -26.332 1.00 93.62 78 GLU A C 1
ATOM 612 O O . GLU A 1 78 ? 3.307 -11.327 -25.769 1.00 93.62 78 GLU A O 1
ATOM 617 N N . PHE A 1 79 ? 2.095 -13.083 -26.488 1.00 94.06 79 PHE A N 1
ATOM 618 C CA . PHE A 1 79 ? 0.815 -12.651 -25.927 1.00 94.06 79 PHE A CA 1
ATOM 619 C C . PHE A 1 79 ? 0.374 -13.591 -24.813 1.00 94.06 79 PHE A C 1
ATOM 621 O O . PHE A 1 79 ? 0.421 -14.812 -24.969 1.00 94.06 79 PHE A O 1
ATOM 628 N N . PHE A 1 80 ? -0.102 -13.009 -23.719 1.00 94.88 80 PHE A N 1
ATOM 629 C CA . PHE A 1 80 ? -0.456 -13.715 -22.495 1.00 94.88 80 PHE A CA 1
ATOM 630 C C . PHE A 1 80 ? -1.837 -13.268 -22.022 1.00 94.88 80 PHE A C 1
ATOM 632 O O . PHE A 1 80 ? -2.133 -12.075 -22.035 1.00 94.88 80 PHE A O 1
ATOM 639 N N . ARG A 1 81 ? -2.680 -14.217 -21.609 1.00 92.38 81 ARG A N 1
ATOM 640 C CA . ARG A 1 81 ? -3.975 -13.968 -20.976 1.00 92.38 81 ARG A CA 1
ATOM 641 C C . ARG A 1 81 ? -3.784 -13.919 -19.462 1.00 92.38 81 ARG A C 1
ATOM 643 O O . ARG A 1 81 ? -3.863 -14.939 -18.785 1.00 92.38 81 ARG A O 1
ATOM 650 N N . ILE A 1 82 ? -3.498 -12.732 -18.945 1.00 88.44 82 ILE A N 1
ATOM 651 C CA . ILE A 1 82 ? -3.160 -12.483 -17.543 1.00 88.44 82 ILE A CA 1
ATOM 652 C C . ILE A 1 82 ? -3.531 -11.042 -17.167 1.00 88.44 82 ILE A C 1
ATOM 654 O O . ILE A 1 82 ? -3.503 -10.145 -18.009 1.00 88.44 82 ILE A O 1
ATOM 658 N N . SER A 1 83 ? -3.895 -10.800 -15.905 1.00 86.44 83 SER A N 1
ATOM 659 C CA . SER A 1 83 ? -4.162 -9.437 -15.438 1.00 86.44 83 SER A CA 1
ATOM 660 C C . SER A 1 83 ? -2.895 -8.577 -15.499 1.00 86.44 83 SER A C 1
ATOM 662 O O . SER A 1 83 ? -1.778 -9.064 -15.300 1.00 86.44 83 SER A O 1
ATOM 664 N N . ALA A 1 84 ? -3.065 -7.276 -15.748 1.00 84.88 84 ALA A N 1
ATOM 665 C CA . ALA A 1 84 ? -1.947 -6.337 -15.811 1.00 84.88 84 ALA A CA 1
ATOM 666 C C . ALA A 1 84 ? -1.138 -6.341 -14.504 1.00 84.88 84 ALA A C 1
ATOM 668 O O . ALA A 1 84 ? 0.088 -6.416 -14.546 1.00 84.88 84 ALA A O 1
ATOM 669 N N . THR A 1 85 ? -1.819 -6.370 -13.356 1.00 80.62 85 THR A N 1
ATOM 670 C CA . THR A 1 85 ? -1.207 -6.410 -12.020 1.00 80.62 85 THR A CA 1
ATOM 671 C C . THR A 1 85 ? -0.317 -7.635 -11.819 1.00 80.62 85 THR A C 1
ATOM 673 O O . THR A 1 85 ? 0.821 -7.501 -11.371 1.00 80.62 85 THR A O 1
ATOM 676 N N . ALA A 1 86 ? -0.795 -8.827 -12.193 1.00 80.19 86 ALA A N 1
ATOM 677 C CA . ALA A 1 86 ? -0.010 -10.052 -12.063 1.00 80.19 86 ALA A CA 1
ATOM 678 C C . ALA A 1 86 ? 1.176 -10.068 -13.041 1.00 80.19 86 ALA A C 1
ATOM 680 O O . ALA A 1 86 ? 2.290 -10.421 -12.655 1.00 80.19 86 ALA A O 1
ATOM 681 N N . ALA A 1 87 ? 0.973 -9.617 -14.284 1.00 89.94 87 ALA A N 1
ATOM 682 C CA . ALA A 1 87 ? 2.053 -9.495 -15.262 1.00 89.94 87 ALA A CA 1
ATOM 683 C C . ALA A 1 87 ? 3.145 -8.517 -14.799 1.00 89.94 87 ALA A C 1
ATOM 685 O O . ALA A 1 87 ? 4.330 -8.828 -14.904 1.00 89.94 87 ALA A O 1
ATOM 686 N N . ARG A 1 88 ? 2.753 -7.362 -14.245 1.00 89.62 88 ARG A N 1
ATOM 687 C CA . ARG A 1 88 ? 3.666 -6.360 -13.676 1.00 89.62 88 ARG A CA 1
ATOM 688 C C . ARG A 1 88 ? 4.539 -6.960 -12.587 1.00 89.62 88 ARG A C 1
ATOM 690 O O . ARG A 1 88 ? 5.748 -6.753 -12.615 1.00 89.62 88 ARG A O 1
ATOM 697 N N . GLN A 1 89 ? 3.928 -7.686 -11.651 1.00 83.31 89 GLN A N 1
ATOM 698 C CA . GLN A 1 89 ? 4.643 -8.318 -10.546 1.00 83.31 89 GLN A CA 1
ATOM 699 C C . GLN A 1 89 ? 5.716 -9.274 -11.079 1.00 83.31 89 GLN A C 1
ATOM 701 O O . GLN A 1 89 ? 6.892 -9.102 -10.778 1.00 83.31 89 GLN A O 1
ATOM 706 N N . VAL A 1 90 ? 5.338 -10.191 -11.975 1.00 90.38 90 VAL A N 1
ATOM 707 C CA . VAL A 1 90 ? 6.274 -11.171 -12.547 1.00 90.38 90 VAL A CA 1
ATOM 708 C C . VAL A 1 90 ? 7.407 -10.505 -13.331 1.00 90.38 90 VAL A C 1
ATOM 710 O O . VAL A 1 90 ? 8.560 -10.910 -13.195 1.00 90.38 90 VAL A O 1
ATOM 713 N N . VAL A 1 91 ? 7.106 -9.486 -14.144 1.00 91.19 91 VAL A N 1
ATOM 714 C CA . VAL A 1 91 ? 8.131 -8.751 -14.904 1.00 91.19 91 VAL A CA 1
ATOM 715 C C . VAL A 1 91 ? 9.094 -8.026 -13.964 1.00 91.19 91 VAL A C 1
ATOM 717 O O . VAL A 1 91 ? 10.305 -8.100 -14.160 1.00 91.19 91 VAL A O 1
ATOM 720 N N . PHE A 1 92 ? 8.576 -7.337 -12.946 1.00 85.38 92 PHE A N 1
ATOM 721 C CA . PHE A 1 92 ? 9.400 -6.597 -11.996 1.00 85.38 92 PHE A CA 1
ATOM 722 C C . PHE A 1 92 ? 10.304 -7.523 -11.173 1.00 85.38 92 PHE A C 1
ATOM 724 O O . PHE A 1 92 ? 11.484 -7.213 -11.001 1.00 85.38 92 PHE A O 1
ATOM 731 N N . ASP A 1 93 ? 9.780 -8.665 -10.726 1.00 84.38 93 ASP A N 1
ATOM 732 C CA . ASP A 1 93 ? 10.535 -9.652 -9.950 1.00 84.38 93 ASP A CA 1
ATOM 733 C C . ASP A 1 93 ? 11.697 -10.219 -10.774 1.00 84.38 93 ASP A C 1
ATOM 735 O O . ASP A 1 93 ? 12.845 -10.157 -10.342 1.00 84.38 93 ASP A O 1
ATOM 739 N N . VAL A 1 94 ? 11.440 -10.649 -12.017 1.00 91.38 94 VAL A N 1
ATOM 740 C CA . VAL A 1 94 ? 12.492 -11.171 -12.910 1.00 91.38 94 VAL A CA 1
ATOM 741 C C . VAL A 1 94 ? 13.564 -10.121 -13.210 1.00 91.38 94 VAL A C 1
ATOM 743 O O . VAL A 1 94 ? 14.756 -10.421 -13.161 1.00 91.38 94 VAL A O 1
ATOM 746 N N . CYS A 1 95 ? 13.172 -8.880 -13.516 1.00 87.00 95 CYS A N 1
ATOM 747 C CA . CYS A 1 95 ? 14.146 -7.813 -13.754 1.00 87.00 95 CYS A CA 1
ATOM 748 C C . CYS A 1 95 ? 14.988 -7.521 -12.505 1.00 87.00 95 CYS A C 1
ATOM 750 O O . CYS A 1 95 ? 16.176 -7.230 -12.625 1.00 87.00 95 CYS A O 1
ATOM 752 N N . SER A 1 96 ? 14.388 -7.609 -11.315 1.00 82.12 96 SER A N 1
ATOM 753 C CA . SER A 1 96 ? 15.089 -7.386 -10.048 1.00 82.12 96 SER A CA 1
ATOM 754 C C . SER A 1 96 ? 16.107 -8.488 -9.774 1.00 82.12 96 SER A C 1
ATOM 756 O O . SER A 1 96 ? 17.259 -8.176 -9.484 1.00 82.12 96 SER A O 1
ATOM 758 N N . GLU A 1 97 ? 15.715 -9.753 -9.937 1.00 84.94 97 GLU A N 1
ATOM 759 C CA . GLU A 1 97 ? 16.601 -10.914 -9.793 1.00 84.94 97 GLU A CA 1
ATOM 760 C C . GLU A 1 97 ? 17.810 -10.818 -10.736 1.00 84.94 97 GLU A C 1
ATOM 762 O O . GLU A 1 97 ? 18.953 -10.919 -10.301 1.00 84.94 97 GLU A O 1
ATOM 767 N N . ILE A 1 98 ? 17.578 -10.514 -12.017 1.00 86.94 98 ILE A N 1
ATOM 768 C CA . ILE A 1 98 ? 18.656 -10.407 -13.010 1.00 86.94 98 ILE A CA 1
ATOM 769 C C . ILE A 1 98 ? 19.596 -9.242 -12.712 1.00 86.94 98 ILE A C 1
ATOM 771 O O . ILE A 1 98 ? 20.803 -9.364 -12.917 1.00 86.94 98 ILE A O 1
ATOM 775 N N . ASN A 1 99 ? 19.074 -8.107 -12.250 1.00 83.06 99 ASN A N 1
ATOM 776 C CA . ASN A 1 99 ? 19.930 -6.981 -11.894 1.00 83.06 99 ASN A CA 1
ATOM 777 C C . ASN A 1 99 ? 20.802 -7.317 -10.680 1.00 83.06 99 ASN A C 1
ATOM 779 O O . ASN A 1 99 ? 21.993 -7.019 -10.715 1.00 83.06 99 ASN A O 1
ATOM 783 N N . ILE A 1 100 ? 20.254 -7.997 -9.667 1.00 77.81 100 ILE A N 1
ATOM 784 C CA . ILE A 1 100 ? 21.023 -8.482 -8.511 1.00 77.81 100 ILE A CA 1
ATOM 785 C C . ILE A 1 100 ? 22.137 -9.434 -8.970 1.00 77.81 100 ILE A C 1
ATOM 787 O O . ILE A 1 100 ? 23.303 -9.197 -8.654 1.00 77.81 100 ILE A O 1
ATOM 791 N N . ASP A 1 101 ? 21.808 -10.444 -9.781 1.00 83.12 101 ASP A N 1
ATOM 792 C CA . ASP A 1 101 ? 22.773 -11.430 -10.296 1.00 83.12 101 ASP A CA 1
ATOM 793 C C . ASP A 1 101 ? 23.910 -10.786 -11.103 1.00 83.12 101 ASP A C 1
ATOM 795 O O . ASP A 1 101 ? 25.041 -11.275 -11.125 1.00 83.12 101 ASP A O 1
ATOM 799 N N . ARG A 1 102 ? 23.621 -9.677 -11.792 1.00 83.06 102 ARG A N 1
ATOM 800 C CA . ARG A 1 102 ? 24.587 -8.936 -12.615 1.00 83.06 102 ARG A CA 1
ATOM 801 C C . ARG A 1 102 ? 25.245 -7.767 -11.883 1.00 83.06 102 ARG A C 1
ATOM 803 O O . ARG A 1 102 ? 25.920 -6.978 -12.539 1.00 83.06 102 ARG A O 1
ATOM 810 N N . GLN A 1 103 ? 25.071 -7.663 -10.562 1.00 79.94 103 GLN A N 1
ATOM 811 C CA . GLN A 1 103 ? 25.606 -6.576 -9.729 1.00 79.94 103 GLN A CA 1
ATOM 812 C C . GLN A 1 103 ? 25.220 -5.182 -10.251 1.00 79.94 103 GLN A C 1
ATOM 814 O O . GLN A 1 103 ? 26.006 -4.238 -10.225 1.00 79.94 103 GLN A O 1
ATOM 819 N N . HIS A 1 104 ? 24.000 -5.068 -10.765 1.00 73.50 104 HIS A N 1
ATOM 820 C CA . HIS A 1 104 ? 23.446 -3.852 -11.337 1.00 73.50 104 HIS A CA 1
ATOM 821 C C . HIS A 1 104 ? 22.410 -3.236 -10.390 1.00 73.50 104 HIS A C 1
ATOM 823 O O . HIS A 1 104 ? 21.774 -3.926 -9.591 1.00 73.50 104 HIS A O 1
ATOM 829 N N . GLU A 1 105 ? 22.203 -1.924 -10.499 1.00 69.69 105 GLU A N 1
ATOM 830 C CA . GLU A 1 105 ? 21.181 -1.212 -9.729 1.00 69.69 105 GLU A CA 1
ATOM 831 C C . GLU A 1 105 ? 19.772 -1.779 -9.968 1.00 69.69 105 GLU A C 1
ATOM 833 O O . GLU A 1 105 ? 19.480 -2.370 -11.015 1.00 69.69 105 GLU A O 1
ATOM 838 N N . ARG A 1 106 ? 18.876 -1.572 -8.993 1.00 65.06 106 ARG A N 1
ATOM 839 C CA . ARG A 1 106 ? 17.472 -2.010 -9.059 1.00 65.06 106 ARG A CA 1
ATOM 840 C C . ARG A 1 106 ? 16.794 -1.530 -10.358 1.00 65.06 106 ARG A C 1
ATOM 842 O O . ARG A 1 106 ? 17.129 -0.452 -10.850 1.00 65.06 106 ARG A O 1
ATOM 849 N N . PRO A 1 107 ? 15.820 -2.284 -10.905 1.00 73.88 107 PRO A N 1
ATOM 850 C CA . PRO A 1 107 ? 15.093 -1.880 -12.105 1.00 73.88 107 PRO A CA 1
ATOM 851 C C . PRO A 1 107 ? 14.482 -0.484 -11.965 1.00 73.88 107 PRO A C 1
ATOM 853 O O . PRO A 1 107 ? 13.653 -0.240 -11.088 1.00 73.88 107 PRO A O 1
ATOM 856 N N . ILE A 1 108 ? 14.855 0.425 -12.862 1.00 71.69 108 ILE A N 1
ATOM 857 C CA . ILE A 1 108 ? 14.264 1.758 -12.955 1.00 71.69 108 ILE A CA 1
ATOM 858 C C . ILE A 1 108 ? 12.951 1.613 -13.711 1.00 71.69 108 ILE A C 1
ATOM 860 O O . ILE A 1 108 ? 12.939 1.271 -14.898 1.00 71.69 108 ILE A O 1
ATOM 864 N N . ILE A 1 109 ? 11.838 1.865 -13.031 1.00 75.69 109 ILE A N 1
ATOM 865 C CA . ILE A 1 109 ? 10.520 1.912 -13.657 1.00 75.69 109 ILE A CA 1
ATOM 866 C C . ILE A 1 109 ? 10.445 3.188 -14.501 1.00 75.69 109 ILE A C 1
ATOM 868 O O . ILE A 1 109 ? 10.664 4.293 -14.019 1.00 75.69 109 ILE A O 1
ATOM 872 N N . THR A 1 110 ? 10.173 3.029 -15.793 1.00 65.44 110 THR A N 1
ATOM 873 C CA . THR A 1 110 ? 10.089 4.142 -16.757 1.00 65.44 110 THR A CA 1
ATOM 874 C C . THR A 1 110 ? 8.665 4.451 -17.193 1.00 65.44 110 THR A C 1
ATOM 876 O O . THR A 1 110 ? 8.396 5.560 -17.645 1.00 65.44 110 THR A O 1
ATOM 879 N N . VAL A 1 111 ? 7.760 3.480 -17.052 1.00 70.06 111 VAL A N 1
ATOM 880 C CA . VAL A 1 111 ? 6.314 3.626 -17.231 1.00 70.06 111 VAL A CA 1
ATOM 881 C C . VAL A 1 111 ? 5.636 2.680 -16.240 1.00 70.06 111 VAL A C 1
ATOM 883 O O . VAL A 1 111 ? 6.008 1.510 -16.181 1.00 70.06 111 VAL A O 1
ATOM 886 N N . ASP A 1 112 ? 4.639 3.157 -15.498 1.00 74.75 112 ASP A N 1
ATOM 887 C CA . ASP A 1 112 ? 3.748 2.325 -14.678 1.00 74.75 112 ASP A CA 1
ATOM 888 C C . ASP A 1 112 ? 2.332 2.913 -14.713 1.00 74.75 112 ASP A C 1
ATOM 890 O O . ASP A 1 112 ? 1.932 3.698 -13.862 1.00 74.75 112 ASP A O 1
ATOM 894 N N . LEU A 1 113 ? 1.598 2.577 -15.772 1.00 69.31 113 LEU A N 1
ATOM 895 C CA . LEU A 1 113 ? 0.160 2.814 -15.935 1.00 69.31 113 LEU A CA 1
ATOM 896 C C . LEU A 1 113 ? -0.664 1.595 -15.484 1.00 69.31 113 LEU A C 1
ATOM 898 O O . LEU A 1 113 ? -1.881 1.578 -15.643 1.00 69.31 113 LEU A O 1
ATOM 902 N N . ILE A 1 114 ? 0.001 0.560 -14.952 1.00 67.69 114 ILE A N 1
ATOM 903 C CA . ILE A 1 114 ? -0.627 -0.582 -14.268 1.00 67.69 114 ILE A CA 1
ATOM 904 C C . ILE A 1 114 ? -0.922 -0.216 -12.811 1.00 67.69 114 ILE A C 1
ATOM 906 O O . ILE A 1 114 ? -1.346 -1.081 -12.050 1.00 67.69 114 ILE A O 1
ATOM 910 N N . THR A 1 115 ? -0.718 1.053 -12.421 1.00 50.31 115 THR A N 1
ATOM 911 C CA . THR A 1 115 ? -1.186 1.617 -11.156 1.00 50.31 115 THR A CA 1
ATOM 912 C C . THR A 1 115 ? -2.505 0.978 -10.786 1.00 50.31 115 THR A C 1
ATOM 914 O O . THR A 1 115 ? -3.502 1.155 -11.485 1.00 50.31 115 THR A O 1
ATOM 917 N N . VAL A 1 116 ? -2.377 0.139 -9.753 1.00 44.69 116 VAL A N 1
ATOM 918 C CA . VAL A 1 116 ? -3.338 -0.249 -8.734 1.00 44.69 116 VAL A CA 1
ATOM 919 C C . VAL A 1 116 ? -4.697 0.343 -9.064 1.00 44.69 116 VAL A C 1
ATOM 921 O O . VAL A 1 116 ? -4.802 1.565 -9.149 1.00 44.69 116 VAL A O 1
ATOM 924 N N . GLU A 1 117 ? -5.727 -0.489 -9.206 1.00 36.62 117 GLU A N 1
ATOM 925 C CA . GLU A 1 117 ? -7.065 -0.011 -8.876 1.00 36.62 117 GLU A CA 1
ATOM 926 C C . GLU A 1 117 ? -6.961 0.566 -7.453 1.00 36.62 117 GLU A C 1
ATOM 928 O O . GLU A 1 117 ? -7.055 -0.140 -6.450 1.00 36.62 117 GLU A O 1
ATOM 933 N N . GLU A 1 118 ? -6.675 1.870 -7.357 1.00 43.31 118 GLU A N 1
ATOM 934 C CA . GLU A 1 118 ? -7.284 2.698 -6.345 1.00 43.31 118 GLU A CA 1
ATOM 935 C C . GLU A 1 118 ? -8.753 2.278 -6.393 1.00 43.31 118 GLU A C 1
ATOM 937 O O . GLU A 1 118 ? -9.329 2.248 -7.487 1.00 43.31 118 GLU A O 1
ATOM 942 N N . PRO A 1 119 ? -9.378 1.925 -5.257 1.00 38.22 119 PRO A N 1
ATOM 943 C CA . PRO A 1 119 ? -10.816 2.077 -5.190 1.00 38.22 119 PRO A CA 1
ATOM 944 C C . PRO A 1 119 ? -11.050 3.486 -5.716 1.00 38.22 119 PRO A C 1
ATOM 946 O O . PRO A 1 119 ? -10.460 4.420 -5.153 1.00 38.22 119 PRO A O 1
ATOM 949 N N . GLU A 1 120 ? -11.774 3.618 -6.836 1.00 38.81 120 GLU A N 1
ATOM 950 C CA . GLU A 1 120 ? -12.193 4.929 -7.307 1.00 38.81 120 GLU A CA 1
ATOM 951 C C . GLU A 1 120 ? -12.661 5.649 -6.058 1.00 38.81 120 GLU A C 1
ATOM 953 O O . GLU A 1 120 ? -13.479 5.110 -5.300 1.00 38.81 120 GLU A O 1
ATOM 958 N N . LEU A 1 121 ? -12.010 6.781 -5.762 1.00 41.12 121 LEU A N 1
ATOM 959 C CA . LEU A 1 121 ? -12.462 7.639 -4.687 1.00 41.12 121 LEU A CA 1
ATOM 960 C C . LEU A 1 121 ? -13.978 7.689 -4.858 1.00 41.12 121 LEU A C 1
ATOM 962 O O . LEU A 1 121 ? -14.409 8.032 -5.967 1.00 41.12 121 LEU A O 1
ATOM 966 N N . PRO A 1 122 ? -14.790 7.353 -3.836 1.00 41.38 122 PRO A N 1
ATOM 967 C CA . PRO A 1 122 ? -16.130 7.895 -3.836 1.00 41.38 122 PRO A CA 1
ATOM 968 C C . PRO A 1 122 ? -15.959 9.364 -4.234 1.00 41.38 122 PRO A C 1
ATOM 970 O O . PRO A 1 122 ? -15.071 10.006 -3.644 1.00 41.38 122 PRO A O 1
ATOM 973 N N . PRO A 1 123 ? -16.662 9.870 -5.273 1.00 42.38 123 PRO A N 1
ATOM 974 C CA . PRO A 1 123 ? -16.593 11.284 -5.624 1.00 42.38 123 PRO A CA 1
ATOM 975 C C . PRO A 1 123 ? -16.600 12.065 -4.317 1.00 42.38 123 PRO A C 1
ATOM 977 O O . PRO A 1 123 ? -17.303 11.632 -3.416 1.00 42.38 123 PRO A O 1
ATOM 980 N N . SER A 1 124 ? -15.745 13.084 -4.165 1.00 47.16 124 SER A N 1
ATOM 981 C CA . SER A 1 124 ? -15.541 13.865 -2.922 1.00 47.16 124 SER A CA 1
ATOM 982 C C . SER A 1 124 ? -16.794 13.941 -2.032 1.00 47.16 124 SER A C 1
ATOM 984 O O . SER A 1 124 ? -16.722 13.735 -0.819 1.00 47.16 124 SER A O 1
ATOM 986 N N . ASP A 1 125 ? -17.934 14.121 -2.693 1.00 45.97 125 ASP A N 1
ATOM 987 C CA . ASP A 1 125 ? -19.297 13.956 -2.214 1.00 45.97 125 ASP A CA 1
ATOM 988 C C . ASP A 1 125 ? -19.564 12.679 -1.388 1.00 45.97 125 ASP A C 1
ATOM 990 O O . ASP A 1 125 ? -19.873 12.844 -0.227 1.00 45.97 125 ASP A O 1
ATOM 994 N N . GLN A 1 126 ? -19.377 11.419 -1.817 1.00 46.59 126 GLN A N 1
ATOM 995 C CA . GLN A 1 126 ? -19.751 10.252 -0.981 1.00 46.59 126 GLN A CA 1
ATOM 996 C C . GLN A 1 126 ? -18.892 10.065 0.288 1.00 46.59 126 GLN A C 1
ATOM 998 O O . GLN A 1 126 ? -19.342 9.453 1.259 1.00 46.59 126 GLN A O 1
ATOM 1003 N N . TYR A 1 127 ? -17.651 10.570 0.324 1.00 48.59 127 TYR A N 1
ATOM 1004 C CA . TYR A 1 127 ? -16.830 10.526 1.546 1.00 48.59 127 TYR A CA 1
ATOM 1005 C C . TYR A 1 127 ? -17.282 11.604 2.551 1.00 48.59 127 TYR A C 1
ATOM 1007 O O . TYR A 1 127 ? -17.336 11.331 3.752 1.00 48.59 127 TYR A O 1
ATOM 1015 N N . GLN A 1 128 ? -17.673 12.787 2.057 1.00 50.50 128 GLN A N 1
ATOM 1016 C CA . GLN A 1 128 ? -18.334 13.841 2.839 1.00 50.50 128 GLN A CA 1
ATOM 1017 C C . GLN A 1 128 ? -19.791 13.487 3.196 1.00 50.50 128 GLN A C 1
ATOM 1019 O O . GLN A 1 128 ? -20.241 13.788 4.291 1.00 50.50 128 GLN A O 1
ATOM 1024 N N . GLU A 1 129 ? -20.526 12.768 2.353 1.00 54.03 129 GLU A N 1
ATOM 1025 C CA . GLU A 1 129 ? -21.879 12.272 2.635 1.00 54.03 129 GLU A CA 1
ATOM 1026 C C . GLU A 1 129 ? -21.841 11.212 3.739 1.00 54.03 129 GLU A C 1
ATOM 1028 O O . GLU A 1 129 ? -22.712 11.184 4.606 1.00 54.03 129 GLU A O 1
ATOM 1033 N N . LYS A 1 130 ? -20.812 10.347 3.752 1.00 59.34 130 LYS A N 1
ATOM 1034 C CA . LYS A 1 130 ? -20.668 9.290 4.762 1.00 59.34 130 LYS A CA 1
ATOM 1035 C C . LYS A 1 130 ? -20.238 9.812 6.133 1.00 59.34 130 LYS A C 1
ATOM 1037 O O . LYS A 1 130 ? -20.686 9.275 7.147 1.00 59.34 130 LYS A O 1
ATOM 1042 N N . TYR A 1 131 ? -19.325 10.782 6.179 1.00 57.56 131 TYR A N 1
ATOM 1043 C CA . TYR A 1 131 ? -18.721 11.257 7.433 1.00 57.56 131 TYR A CA 1
ATOM 1044 C C . TYR A 1 131 ? -19.117 12.689 7.818 1.00 57.56 131 TYR A C 1
ATOM 1046 O O . TYR A 1 131 ? -18.753 13.136 8.904 1.00 57.56 131 TYR A O 1
ATOM 1054 N N . GLY A 1 132 ? -19.895 13.374 6.983 1.00 62.81 132 GLY A N 1
ATOM 1055 C CA . GLY A 1 132 ? -20.268 14.773 7.158 1.00 62.81 132 GLY A CA 1
ATOM 1056 C C . GLY A 1 132 ? -19.159 15.744 6.746 1.00 62.81 132 GLY A C 1
ATOM 1057 O O . GLY A 1 132 ? -18.234 15.414 6.000 1.00 62.81 132 GLY A O 1
ATOM 1058 N N . GLU A 1 133 ? -19.258 16.969 7.258 1.00 61.34 133 GLU A N 1
ATOM 1059 C CA . GLU A 1 133 ? -18.252 18.012 7.073 1.00 61.34 133 GLU A CA 1
ATOM 1060 C C . GLU A 1 133 ? -16.900 17.575 7.663 1.00 61.34 133 GLU A C 1
ATOM 1062 O O . GLU A 1 133 ? -16.777 17.281 8.853 1.00 61.34 133 GLU A O 1
ATOM 1067 N N . ILE A 1 134 ? -15.868 17.534 6.819 1.00 60.25 134 ILE A N 1
ATOM 1068 C CA . ILE A 1 134 ? -14.504 17.205 7.239 1.00 60.25 134 ILE A CA 1
ATOM 1069 C C . ILE A 1 134 ? -13.775 18.508 7.549 1.00 60.25 134 ILE A C 1
ATOM 1071 O O . ILE A 1 134 ? -13.419 19.263 6.645 1.00 60.25 134 ILE A O 1
ATOM 1075 N N . LEU A 1 135 ? -13.521 18.744 8.833 1.00 60.06 135 LEU A N 1
ATOM 1076 C CA . LEU A 1 135 ? -12.807 19.919 9.321 1.00 60.06 135 LEU A CA 1
ATOM 1077 C C . LEU A 1 135 ? -11.323 19.609 9.537 1.00 60.06 135 LEU A C 1
ATOM 1079 O O . LEU A 1 135 ? -10.951 18.524 9.985 1.00 60.06 135 LEU A O 1
ATOM 1083 N N . THR A 1 136 ? -10.466 20.587 9.245 1.00 60.91 136 THR A N 1
ATOM 1084 C CA . THR A 1 136 ? -9.066 20.570 9.691 1.00 60.91 136 THR A CA 1
ATOM 1085 C C . THR A 1 136 ? -8.992 21.379 10.977 1.00 60.91 136 THR A C 1
ATOM 1087 O O . THR A 1 136 ? -9.136 22.595 10.932 1.00 60.91 136 THR A O 1
ATOM 1090 N N . ILE A 1 137 ? -8.819 20.697 12.109 1.00 58.03 137 ILE A N 1
ATOM 1091 C CA . ILE A 1 137 ? -8.808 21.311 13.442 1.00 58.03 137 ILE A CA 1
ATOM 1092 C C . ILE A 1 137 ? -7.376 21.242 13.997 1.00 58.03 137 ILE A C 1
ATOM 1094 O O . ILE A 1 137 ? -6.769 20.165 13.932 1.00 58.03 137 ILE A O 1
ATOM 1098 N N . PRO A 1 138 ? -6.815 22.352 14.512 1.00 58.28 138 PRO A N 1
ATOM 1099 C CA . PRO A 1 138 ? -5.555 22.342 15.249 1.00 58.28 138 PRO A CA 1
ATOM 1100 C C . PRO A 1 138 ? -5.594 21.377 16.442 1.00 58.28 138 PRO A C 1
ATOM 1102 O O . PRO A 1 138 ? -6.607 21.224 17.118 1.00 58.28 138 PRO A O 1
ATOM 1105 N N . LEU A 1 139 ? -4.486 20.683 16.705 1.00 55.03 139 LEU A N 1
ATOM 1106 C CA . LEU A 1 139 ? -4.437 19.633 17.731 1.00 55.03 139 LEU A CA 1
ATOM 1107 C C . LEU A 1 139 ? -4.654 20.174 19.156 1.00 55.03 139 LEU A C 1
ATOM 1109 O O . LEU A 1 139 ? -5.154 19.459 20.019 1.00 55.03 139 LEU A O 1
ATOM 1113 N N . ASP A 1 140 ? -4.269 21.421 19.400 1.00 60.72 140 ASP A N 1
ATOM 1114 C CA . ASP A 1 140 ? -4.441 22.152 20.655 1.00 60.72 140 ASP A CA 1
ATOM 1115 C C . ASP A 1 140 ? -5.895 22.563 20.930 1.00 60.72 140 ASP A C 1
ATOM 1117 O O . ASP A 1 140 ? -6.254 22.787 22.085 1.00 60.72 140 ASP A O 1
ATOM 1121 N N . GLU A 1 141 ? -6.755 22.572 19.909 1.00 63.53 141 GLU A N 1
ATOM 1122 C CA . GLU A 1 141 ? -8.200 22.783 20.063 1.00 63.53 141 GLU A CA 1
ATOM 1123 C C . GLU A 1 141 ? -8.953 21.500 20.466 1.00 63.53 141 GLU A C 1
ATOM 1125 O O . GLU A 1 141 ? -10.158 21.533 20.728 1.00 63.53 141 GLU A O 1
ATOM 1130 N N . LEU A 1 142 ? -8.264 20.355 20.536 1.00 64.56 142 LEU A N 1
ATOM 1131 C CA . LEU A 1 142 ? -8.860 19.072 20.902 1.00 64.56 142 LEU A CA 1
ATOM 1132 C C . LEU A 1 142 ? -8.685 18.779 22.395 1.00 64.56 142 LEU A C 1
ATOM 1134 O O . LEU A 1 142 ? -7.576 18.772 22.931 1.00 64.56 142 LEU A O 1
ATOM 1138 N N . SER A 1 143 ? -9.793 18.453 23.061 1.00 67.38 143 SER A N 1
ATOM 1139 C CA . SER A 1 143 ? -9.799 17.964 24.438 1.00 67.38 143 SER A CA 1
ATOM 1140 C C . SER A 1 143 ? -9.971 16.446 24.488 1.00 67.38 143 SER A C 1
ATOM 1142 O O . SER A 1 143 ? -10.777 15.851 23.772 1.00 67.38 143 SER A O 1
ATOM 1144 N N . GLU A 1 144 ? -9.186 15.803 25.347 1.00 67.38 144 GLU A N 1
ATOM 1145 C CA . GLU A 1 144 ? -9.291 14.369 25.604 1.00 67.38 144 GLU A CA 1
ATOM 1146 C C . GLU A 1 144 ? -10.369 14.095 26.654 1.00 67.38 144 GLU A C 1
ATOM 1148 O O . GLU A 1 144 ? -10.564 14.886 27.579 1.00 67.38 144 GLU A O 1
ATOM 1153 N N . LEU A 1 145 ? -11.018 12.933 26.572 1.00 69.94 145 LEU A N 1
ATOM 1154 C CA . LEU A 1 145 ? -11.870 12.484 27.669 1.00 69.94 145 LEU A CA 1
ATOM 1155 C C . LEU A 1 145 ? -11.079 12.048 28.893 1.00 69.94 145 LEU A C 1
ATOM 1157 O O . LEU A 1 145 ? -9.905 11.687 28.766 1.00 69.94 145 LEU A O 1
ATOM 1161 N N . PRO A 1 146 ? -11.736 12.004 30.066 1.00 76.94 146 PRO A N 1
ATOM 1162 C CA . PRO A 1 146 ? -11.176 11.380 31.249 1.00 76.94 146 PRO A CA 1
ATOM 1163 C C . PRO A 1 146 ? -10.784 9.919 30.998 1.00 76.94 146 PRO A C 1
ATOM 1165 O O . PRO A 1 146 ? -11.476 9.166 30.305 1.00 76.94 146 PRO A O 1
ATOM 1168 N N . ILE A 1 147 ? -9.671 9.513 31.608 1.00 78.06 147 ILE A N 1
ATOM 1169 C CA . ILE A 1 147 ? -9.260 8.108 31.696 1.00 78.06 147 ILE A CA 1
ATOM 1170 C C . ILE A 1 147 ? -10.380 7.308 32.370 1.00 78.06 147 ILE A C 1
ATOM 1172 O O . ILE A 1 147 ? -10.983 7.779 33.333 1.00 78.06 147 ILE A O 1
ATOM 1176 N N . GLY A 1 148 ? -10.650 6.101 31.871 1.00 80.81 148 GLY A N 1
ATOM 1177 C CA . GLY A 1 148 ? -11.689 5.231 32.421 1.00 80.81 148 GLY A CA 1
ATOM 1178 C C . GLY A 1 148 ? -13.112 5.588 31.991 1.00 80.81 148 GLY A C 1
ATOM 1179 O O . GLY A 1 148 ? -14.058 5.132 32.627 1.00 80.81 148 GLY A O 1
ATOM 1180 N N . THR A 1 149 ? -13.280 6.361 30.911 1.00 82.44 149 THR A N 1
ATOM 1181 C CA . THR A 1 149 ? -14.596 6.555 30.273 1.00 82.44 149 THR A CA 1
ATOM 1182 C C . THR A 1 149 ? -15.245 5.212 29.921 1.00 82.44 149 THR A C 1
ATOM 1184 O O . THR A 1 149 ? -16.453 5.045 30.075 1.00 82.44 149 THR A O 1
ATOM 1187 N N . SER A 1 150 ? -14.447 4.233 29.492 1.00 83.06 150 SER A N 1
ATOM 1188 C CA . SER A 1 150 ? -14.861 2.841 29.342 1.00 83.06 150 SER A CA 1
ATOM 1189 C C . SER A 1 150 ? -13.916 1.882 30.065 1.00 83.06 150 SER A C 1
ATOM 1191 O O . SER A 1 150 ? -12.753 2.179 30.350 1.00 83.06 150 SER A O 1
ATOM 1193 N N . THR A 1 151 ? -14.422 0.684 30.354 1.00 89.50 151 THR A N 1
ATOM 1194 C CA . THR A 1 151 ? -13.630 -0.413 30.915 1.00 89.50 151 THR A CA 1
ATOM 1195 C C . THR A 1 151 ? -13.191 -1.372 29.815 1.00 89.50 151 THR A C 1
ATOM 1197 O O . THR A 1 151 ? -14.027 -1.972 29.139 1.00 89.50 151 THR A O 1
ATOM 1200 N N . LEU A 1 152 ? -11.881 -1.584 29.682 1.00 86.38 152 LEU A N 1
ATOM 1201 C CA . LEU A 1 152 ? -11.328 -2.557 28.739 1.00 86.38 152 LEU A CA 1
ATOM 1202 C C . LEU A 1 152 ? -11.489 -3.989 29.260 1.00 86.38 152 LEU A C 1
ATOM 1204 O O . LEU A 1 152 ? -11.052 -4.311 30.371 1.00 86.38 152 LEU A O 1
ATOM 1208 N N . SER A 1 153 ? -12.047 -4.868 28.427 1.00 92.69 153 SER A N 1
ATOM 1209 C CA . SER A 1 153 ? -12.083 -6.310 28.696 1.00 92.69 153 SER A CA 1
ATOM 1210 C C . SER A 1 153 ? -10.674 -6.917 28.724 1.00 92.69 153 SER A C 1
ATOM 1212 O O . SER A 1 153 ? -9.727 -6.367 28.157 1.00 92.69 153 SER A O 1
ATOM 1214 N N . LYS A 1 154 ? -10.529 -8.096 29.346 1.00 92.31 154 LYS A N 1
ATOM 1215 C CA . LYS A 1 154 ? -9.252 -8.830 29.379 1.00 92.31 154 LYS A CA 1
ATOM 1216 C C . LYS A 1 154 ? -8.695 -9.068 27.967 1.00 92.31 154 LYS A C 1
ATOM 1218 O O . LYS A 1 154 ? -7.540 -8.748 27.712 1.00 92.31 154 LYS A O 1
ATOM 1223 N N . LEU A 1 155 ? -9.545 -9.528 27.047 1.00 89.88 155 LEU A N 1
ATOM 1224 C CA . LEU A 1 155 ? -9.169 -9.778 25.653 1.00 89.88 155 LEU A CA 1
ATOM 1225 C C . LEU A 1 155 ? -8.703 -8.501 24.936 1.00 89.88 155 LEU A C 1
ATOM 1227 O O . LEU A 1 155 ? -7.744 -8.529 24.172 1.00 89.88 155 LEU A O 1
ATOM 1231 N N . GLN A 1 156 ? -9.355 -7.362 25.183 1.00 88.44 156 GLN A N 1
ATOM 1232 C CA . GLN A 1 156 ? -8.927 -6.084 24.606 1.00 88.44 156 GLN A CA 1
ATOM 1233 C C . GLN A 1 156 ? -7.551 -5.662 25.122 1.00 88.44 156 GLN A C 1
ATOM 1235 O O . GLN A 1 156 ? -6.722 -5.220 24.333 1.00 88.44 156 GLN A O 1
ATOM 1240 N N . LYS A 1 157 ? -7.273 -5.851 26.417 1.00 87.62 157 LYS A N 1
ATOM 1241 C CA . LYS A 1 157 ? -5.948 -5.570 26.988 1.00 87.62 157 LYS A CA 1
ATOM 1242 C C . LYS A 1 157 ? -4.861 -6.459 26.374 1.00 87.62 157 LYS A C 1
ATOM 1244 O O . LYS A 1 157 ? -3.801 -5.952 26.027 1.00 87.62 157 LYS A O 1
ATOM 1249 N N . GLU A 1 158 ? -5.133 -7.748 26.171 1.00 88.44 158 GLU A N 1
ATOM 1250 C CA . GLU A 1 158 ? -4.204 -8.681 25.506 1.00 88.44 158 GLU A CA 1
ATOM 1251 C C . GLU A 1 158 ? -3.896 -8.256 24.057 1.00 88.44 158 GLU A C 1
ATOM 1253 O O . GLU A 1 158 ? -2.736 -8.238 23.633 1.00 88.44 158 GLU A O 1
ATOM 1258 N N . ARG A 1 159 ? -4.922 -7.835 23.306 1.00 92.31 159 ARG A N 1
ATOM 1259 C CA . ARG A 1 159 ? -4.766 -7.303 21.941 1.00 92.31 159 ARG A CA 1
ATOM 1260 C C . ARG A 1 159 ? -3.941 -6.016 21.924 1.00 92.31 159 ARG A C 1
ATOM 1262 O O . ARG A 1 159 ? -2.982 -5.926 21.164 1.00 92.31 159 ARG A O 1
ATOM 1269 N N . ILE A 1 160 ? -4.245 -5.063 22.809 1.00 84.75 160 ILE A N 1
ATOM 1270 C CA . ILE A 1 160 ? -3.475 -3.815 22.961 1.00 84.75 160 ILE A CA 1
ATOM 1271 C C . ILE A 1 160 ? -2.014 -4.116 23.321 1.00 84.75 160 ILE A C 1
ATOM 1273 O O . ILE A 1 160 ? -1.104 -3.532 22.740 1.00 84.75 160 ILE A O 1
ATOM 1277 N N . SER A 1 161 ? -1.765 -5.075 24.216 1.00 86.88 161 SER A N 1
ATOM 1278 C CA . SER A 1 161 ? -0.406 -5.497 24.571 1.00 86.88 161 SER A CA 1
ATOM 1279 C C . SER A 1 161 ? 0.366 -6.040 23.361 1.00 86.88 161 SER A C 1
ATOM 1281 O O . SER A 1 161 ? 1.533 -5.698 23.172 1.00 86.88 161 SER A O 1
ATOM 1283 N N . THR A 1 162 ? -0.296 -6.816 22.499 1.00 86.50 162 THR A N 1
ATOM 1284 C CA . THR A 1 162 ? 0.299 -7.338 21.257 1.00 86.50 162 THR A CA 1
ATOM 1285 C C . THR A 1 162 ? 0.646 -6.210 20.284 1.00 86.50 162 THR A C 1
ATOM 1287 O O . THR A 1 162 ? 1.749 -6.181 19.741 1.00 86.50 162 THR A O 1
ATOM 1290 N N . ILE A 1 163 ? -0.267 -5.250 20.099 1.00 85.50 163 ILE A N 1
ATOM 1291 C CA . ILE A 1 163 ? -0.037 -4.052 19.274 1.00 85.50 163 ILE A CA 1
ATOM 1292 C C . ILE A 1 163 ? 1.190 -3.288 19.785 1.00 85.50 163 ILE A C 1
ATOM 1294 O O . ILE A 1 163 ? 2.081 -2.960 19.002 1.00 85.50 163 ILE A O 1
ATOM 1298 N N . ASN A 1 164 ? 1.269 -3.062 21.098 1.00 84.12 164 ASN A N 1
ATOM 1299 C CA . ASN A 1 164 ? 2.387 -2.354 21.719 1.00 84.12 164 ASN A CA 1
ATOM 1300 C C . ASN A 1 164 ? 3.706 -3.089 21.530 1.00 84.12 164 ASN A C 1
ATOM 1302 O O . ASN A 1 164 ? 4.705 -2.458 21.210 1.00 84.12 164 ASN A O 1
ATOM 1306 N N . ALA A 1 165 ? 3.719 -4.413 21.683 1.00 85.94 165 ALA A N 1
ATOM 1307 C CA . ALA A 1 165 ? 4.923 -5.206 21.472 1.00 85.94 165 ALA A CA 1
ATOM 1308 C C . ALA A 1 165 ? 5.449 -5.079 20.032 1.00 85.94 165 ALA A C 1
ATOM 1310 O O . ALA A 1 165 ? 6.657 -4.962 19.840 1.00 85.94 165 ALA A O 1
ATOM 1311 N N . ILE A 1 166 ? 4.552 -5.050 19.039 1.00 86.62 166 ILE A N 1
ATOM 1312 C CA . ILE A 1 166 ? 4.904 -4.887 17.620 1.00 86.62 166 ILE A CA 1
ATOM 1313 C C . ILE A 1 166 ? 5.450 -3.484 17.340 1.00 86.62 166 ILE A C 1
ATOM 1315 O O . ILE A 1 166 ? 6.437 -3.331 16.626 1.00 86.62 166 ILE A O 1
ATOM 1319 N N . LEU A 1 167 ? 4.799 -2.455 17.882 1.00 85.88 167 LEU A N 1
ATOM 1320 C CA . LEU A 1 167 ? 5.115 -1.064 17.564 1.00 85.88 167 LEU A CA 1
ATOM 1321 C C . LEU A 1 167 ? 6.145 -0.438 18.513 1.00 85.88 167 LEU A C 1
ATOM 1323 O O . LEU A 1 167 ? 6.545 0.696 18.276 1.00 85.88 167 LEU A O 1
ATOM 1327 N N . ARG A 1 168 ? 6.626 -1.151 19.542 1.00 84.31 168 ARG A N 1
ATOM 1328 C CA . ARG A 1 168 ? 7.514 -0.617 20.596 1.00 84.31 168 ARG A CA 1
ATOM 1329 C C . ARG A 1 168 ? 8.736 0.125 20.048 1.00 84.31 168 ARG A C 1
ATOM 1331 O O . ARG A 1 168 ? 9.115 1.154 20.592 1.00 84.31 168 ARG A O 1
ATOM 1338 N N . GLU A 1 169 ? 9.345 -0.370 18.972 1.00 81.38 169 GLU A N 1
ATOM 1339 C CA . GLU A 1 169 ? 10.556 0.227 18.383 1.00 81.38 169 GLU A CA 1
ATOM 1340 C C . GLU A 1 169 ? 10.309 1.621 17.780 1.00 81.38 169 GLU A C 1
ATOM 1342 O O . GLU A 1 169 ? 11.177 2.494 17.820 1.00 81.38 169 GLU A O 1
ATOM 1347 N N . VAL A 1 170 ? 9.110 1.847 17.240 1.00 81.62 170 VAL A N 1
ATOM 1348 C CA . VAL A 1 170 ? 8.695 3.124 16.635 1.00 81.62 170 VAL A CA 1
ATOM 1349 C C . VAL A 1 170 ? 7.802 3.949 17.557 1.00 81.62 170 VAL A C 1
ATOM 1351 O O . VAL A 1 170 ? 7.621 5.142 17.323 1.00 81.62 170 VAL A O 1
ATOM 1354 N N . PHE A 1 171 ? 7.271 3.323 18.607 1.00 73.06 171 PHE A N 1
ATOM 1355 C CA . PHE A 1 171 ? 6.314 3.887 19.547 1.00 73.06 171 PHE A CA 1
ATOM 1356 C C . PHE A 1 171 ? 6.573 3.406 20.995 1.00 73.06 171 PHE A C 1
ATOM 1358 O O . PHE A 1 171 ? 5.776 2.657 21.567 1.00 73.06 171 PHE A O 1
ATOM 1365 N N . PRO A 1 172 ? 7.700 3.819 21.608 1.00 60.03 172 PRO A N 1
ATOM 1366 C CA . PRO A 1 172 ? 8.131 3.323 22.919 1.00 60.03 172 PRO A CA 1
ATOM 1367 C C . PRO A 1 172 ? 7.316 3.860 24.111 1.00 60.03 172 PRO A C 1
ATOM 1369 O O . PRO A 1 172 ? 7.367 3.281 25.190 1.00 60.03 172 PRO A O 1
ATOM 1372 N N . GLU A 1 173 ? 6.526 4.926 23.948 1.00 57.59 173 GLU A N 1
ATOM 1373 C CA . GLU A 1 173 ? 5.818 5.593 25.058 1.00 57.59 173 GLU A CA 1
ATOM 1374 C C . GLU A 1 173 ? 4.519 4.882 25.532 1.00 57.59 173 GLU A C 1
ATOM 1376 O O . GLU A 1 173 ? 3.772 5.431 26.346 1.00 57.59 173 GLU A O 1
ATOM 1381 N N . CYS A 1 174 ? 4.220 3.660 25.056 1.00 53.22 174 CYS A N 1
ATOM 1382 C CA . CYS A 1 174 ? 2.944 2.954 25.312 1.00 53.22 174 CYS A CA 1
ATOM 1383 C C . CYS A 1 174 ? 2.974 1.864 26.404 1.00 53.22 174 CYS A C 1
ATOM 1385 O O . CYS A 1 174 ? 2.120 0.981 26.389 1.00 53.22 174 CYS A O 1
ATOM 1387 N N . GLU A 1 175 ? 3.906 1.852 27.359 1.00 50.62 175 GLU A N 1
ATOM 1388 C CA . GLU A 1 175 ? 3.913 0.756 28.352 1.00 50.62 175 GLU A CA 1
ATOM 1389 C C . GLU A 1 175 ? 2.910 0.932 29.497 1.00 50.62 175 GLU A C 1
ATOM 1391 O O . GLU A 1 175 ? 2.107 0.030 29.731 1.00 50.62 175 GLU A O 1
ATOM 1396 N N . GLU A 1 176 ? 2.867 2.088 30.160 1.00 50.78 176 GLU A N 1
ATOM 1397 C CA . GLU A 1 176 ? 1.967 2.274 31.315 1.00 50.78 176 GLU A CA 1
ATOM 1398 C C . GLU A 1 176 ? 0.670 3.013 30.954 1.00 50.78 176 GLU A C 1
ATOM 1400 O O . GLU A 1 176 ? -0.388 2.729 31.505 1.00 50.78 176 GLU A O 1
ATOM 1405 N N . SER A 1 177 ? 0.708 3.900 29.956 1.00 62.31 177 SER A N 1
ATOM 1406 C CA . SER A 1 177 ? -0.394 4.832 29.661 1.00 62.31 177 SER A CA 1
ATOM 1407 C C . SER A 1 177 ? -1.285 4.431 28.471 1.00 62.31 177 SER A C 1
ATOM 1409 O O . SER A 1 177 ? -2.146 5.199 28.032 1.00 62.31 177 SER A O 1
ATOM 1411 N N . CYS A 1 178 ? -1.064 3.250 27.893 1.00 65.69 178 CYS A N 1
ATOM 1412 C CA . CYS A 1 178 ? -1.701 2.845 26.637 1.00 65.69 178 CYS A CA 1
ATOM 1413 C C . CYS A 1 178 ? -3.134 2.358 26.835 1.00 65.69 178 CYS A C 1
ATOM 1415 O O . CYS A 1 178 ? -4.038 2.747 26.099 1.00 65.69 178 CYS A O 1
ATOM 1417 N N . TYR A 1 179 ? -3.363 1.560 27.881 1.00 77.50 179 TYR A N 1
ATOM 1418 C CA . TYR A 1 179 ? -4.715 1.181 28.284 1.00 77.50 179 TYR A CA 1
ATOM 1419 C C . TYR A 1 179 ? -5.529 2.413 28.667 1.00 77.50 179 TYR A C 1
ATOM 1421 O O . TYR A 1 179 ? -6.686 2.514 28.271 1.00 77.50 179 TYR A O 1
ATOM 1429 N N . ASP A 1 180 ? -4.907 3.372 29.357 1.00 78.69 180 ASP A N 1
ATOM 1430 C CA . ASP A 1 180 ? -5.547 4.635 29.719 1.00 78.69 180 ASP A CA 1
ATOM 1431 C C . ASP A 1 180 ? -5.993 5.400 28.487 1.00 78.69 180 ASP A C 1
ATOM 1433 O O . ASP A 1 180 ? -7.104 5.916 28.463 1.00 78.69 180 ASP A O 1
ATOM 1437 N N . SER A 1 181 ? -5.162 5.422 27.446 1.00 72.94 181 SER A N 1
ATOM 1438 C CA . SER A 1 181 ? -5.543 5.973 26.156 1.00 72.94 181 SER A CA 1
ATOM 1439 C C . SER A 1 181 ? -6.799 5.283 25.632 1.00 72.94 181 SER A C 1
ATOM 1441 O O . SER A 1 181 ? -7.808 5.968 25.484 1.00 72.94 181 SER A O 1
ATOM 1443 N N . PHE A 1 182 ? -6.807 3.972 25.394 1.00 79.25 182 PHE A N 1
ATOM 1444 C CA . PHE A 1 182 ? -8.004 3.306 24.852 1.00 79.25 182 PHE A CA 1
ATOM 1445 C C . PHE A 1 182 ? -9.230 3.422 25.774 1.00 79.25 182 PHE A C 1
ATOM 1447 O O . PHE A 1 182 ? -10.358 3.484 25.303 1.00 79.25 182 PHE A O 1
ATOM 1454 N N . SER A 1 183 ? -9.034 3.508 27.092 1.00 80.88 183 SER A N 1
ATOM 1455 C CA . SER A 1 183 ? -10.126 3.670 28.063 1.00 80.88 183 SER A CA 1
ATOM 1456 C C . SER A 1 183 ? -10.841 5.023 27.984 1.00 80.88 183 SER A C 1
ATOM 1458 O O . SER A 1 183 ? -11.905 5.185 28.576 1.00 80.88 183 SER A O 1
ATOM 1460 N N . ARG A 1 184 ? -10.266 6.010 27.286 1.00 80.00 184 ARG A N 1
ATOM 1461 C CA . ARG A 1 184 ? -10.913 7.306 27.035 1.00 80.00 184 ARG A CA 1
ATOM 1462 C C . ARG A 1 184 ? -11.999 7.202 25.974 1.00 80.00 184 ARG A C 1
ATOM 1464 O O . ARG A 1 184 ? -12.894 8.036 25.961 1.00 80.00 184 ARG A O 1
ATOM 1471 N N . ASP A 1 185 ? -11.960 6.181 25.124 1.00 75.56 185 ASP A N 1
ATOM 1472 C CA . ASP A 1 185 ? -13.010 5.941 24.144 1.00 75.56 185 ASP A CA 1
ATOM 1473 C C . ASP A 1 185 ? -14.211 5.269 24.808 1.00 75.56 185 ASP A C 1
ATOM 1475 O O . ASP A 1 185 ? -14.076 4.246 25.472 1.00 75.56 185 ASP A O 1
ATOM 1479 N N . GLU A 1 186 ? -15.415 5.789 24.570 1.00 78.44 186 GLU A N 1
ATOM 1480 C CA . GLU A 1 186 ? -16.665 5.155 25.022 1.00 78.44 186 GLU A CA 1
ATOM 1481 C C . GLU A 1 186 ? -16.827 3.729 24.465 1.00 78.44 186 GLU A C 1
ATOM 1483 O O . GLU A 1 186 ? -17.372 2.845 25.126 1.00 78.44 186 GLU A O 1
ATOM 1488 N N . ASN A 1 187 ? -16.350 3.501 23.236 1.00 81.12 187 ASN A N 1
ATOM 1489 C CA . ASN A 1 187 ? -16.290 2.188 22.605 1.00 81.12 187 ASN A CA 1
ATOM 1490 C C . ASN A 1 187 ? -14.896 1.974 21.991 1.00 81.12 187 ASN A C 1
ATOM 1492 O O . ASN A 1 187 ? -14.687 2.378 20.846 1.00 81.12 187 ASN A O 1
ATOM 1496 N N . PRO A 1 188 ? -13.969 1.322 22.712 1.00 83.06 188 PRO A N 1
ATOM 1497 C CA . PRO A 1 188 ? -12.580 1.171 22.278 1.00 83.06 188 PRO A CA 1
ATOM 1498 C C . PRO A 1 188 ? -12.379 0.130 21.166 1.00 83.06 188 PRO A C 1
ATOM 1500 O O . PRO A 1 188 ? -11.358 0.136 20.484 1.00 83.06 188 PRO A O 1
ATOM 1503 N N . GLU A 1 189 ? -13.338 -0.775 20.936 1.00 84.88 189 GLU A N 1
ATOM 1504 C CA . GLU A 1 189 ? -13.179 -1.896 19.994 1.00 84.88 189 GLU A CA 1
ATOM 1505 C C . GLU A 1 189 ? -12.828 -1.472 18.550 1.00 84.88 189 GLU A C 1
ATOM 1507 O O . GLU A 1 189 ? -11.922 -2.064 17.958 1.00 84.88 189 GLU A O 1
ATOM 1512 N N . PRO A 1 190 ? -13.489 -0.466 17.942 1.00 80.81 190 PRO A N 1
ATOM 1513 C CA . PRO A 1 190 ? -13.138 -0.016 16.602 1.00 80.81 190 PRO A CA 1
ATOM 1514 C C . PRO A 1 190 ? -11.745 0.614 16.534 1.00 80.81 190 PRO A C 1
ATOM 1516 O O . PRO A 1 190 ? -11.082 0.462 15.511 1.00 80.81 190 PRO A O 1
ATOM 1519 N N . GLU A 1 191 ? -11.316 1.311 17.591 1.00 82.56 191 GLU A N 1
ATOM 1520 C CA . GLU A 1 191 ? -9.980 1.907 17.659 1.00 82.56 191 GLU A CA 1
ATOM 1521 C C . GLU A 1 191 ? -8.924 0.800 17.706 1.00 82.56 191 GLU A C 1
ATOM 1523 O O . GLU A 1 191 ? -8.033 0.765 16.860 1.00 82.56 191 GLU A O 1
ATOM 1528 N N . ILE A 1 192 ? -9.092 -0.180 18.602 1.00 81.00 192 ILE A N 1
ATOM 1529 C CA . ILE A 1 192 ? -8.198 -1.342 18.719 1.00 81.00 192 ILE A CA 1
ATOM 1530 C C . ILE A 1 192 ? -8.027 -2.030 17.359 1.00 81.00 192 ILE A C 1
ATOM 1532 O O . ILE A 1 192 ? -6.902 -2.299 16.948 1.00 81.00 192 ILE A O 1
ATOM 1536 N N . ARG A 1 193 ? -9.114 -2.238 16.603 1.00 82.06 193 ARG A N 1
ATOM 1537 C CA . ARG A 1 193 ? -9.039 -2.842 15.261 1.00 82.06 193 ARG A CA 1
ATOM 1538 C C . ARG A 1 193 ? -8.219 -2.024 14.269 1.00 82.06 193 ARG A C 1
ATOM 1540 O O . ARG A 1 193 ? -7.508 -2.613 13.459 1.00 82.06 193 ARG A O 1
ATOM 1547 N N . ILE A 1 194 ? -8.313 -0.696 14.295 1.00 82.94 194 ILE A N 1
ATOM 1548 C CA . ILE A 1 194 ? -7.497 0.170 13.428 1.00 82.94 194 ILE A CA 1
ATOM 1549 C C . ILE A 1 194 ? -6.018 -0.037 13.749 1.00 82.94 194 ILE A C 1
ATOM 1551 O O . ILE A 1 194 ? -5.216 -0.294 12.849 1.00 82.94 194 ILE A O 1
ATOM 1555 N N . TRP A 1 195 ? -5.676 -0.004 15.033 1.00 88.19 195 TRP A N 1
ATOM 1556 C CA . TRP A 1 195 ? -4.314 -0.206 15.511 1.00 88.19 195 TRP A CA 1
ATOM 1557 C C . TRP A 1 195 ? -3.762 -1.602 15.197 1.00 88.19 195 TRP A C 1
ATOM 1559 O O . TRP A 1 195 ? -2.610 -1.718 14.782 1.00 88.19 195 TRP A O 1
ATOM 1569 N N . GLU A 1 196 ? -4.580 -2.654 15.281 1.00 86.94 196 GLU A N 1
ATOM 1570 C CA . GLU A 1 196 ? -4.203 -4.006 14.839 1.00 86.94 196 GLU A CA 1
ATOM 1571 C C . GLU A 1 196 ? -3.844 -4.045 13.352 1.00 86.94 196 GLU A C 1
ATOM 1573 O O . GLU A 1 196 ? -2.874 -4.694 12.964 1.00 86.94 196 GLU A O 1
ATOM 1578 N N . HIS A 1 197 ? -4.592 -3.331 12.507 1.00 87.31 197 HIS A N 1
ATOM 1579 C CA . HIS A 1 197 ? -4.313 -3.286 11.072 1.00 87.31 197 HIS A CA 1
ATOM 1580 C C . HIS A 1 197 ? -3.075 -2.446 10.748 1.00 87.31 197 HIS A C 1
ATOM 1582 O O . HIS A 1 197 ? -2.341 -2.801 9.826 1.00 87.31 197 HIS A O 1
ATOM 1588 N N . ILE A 1 198 ? -2.798 -1.389 11.519 1.00 87.38 198 ILE A N 1
ATOM 1589 C CA . ILE A 1 198 ? -1.526 -0.654 11.439 1.00 87.38 198 ILE A CA 1
ATOM 1590 C C . ILE A 1 198 ? -0.368 -1.587 11.810 1.00 87.38 198 ILE A C 1
ATOM 1592 O O . ILE A 1 198 ? 0.571 -1.720 11.030 1.00 87.38 198 ILE A O 1
ATOM 1596 N N . ALA A 1 199 ? -0.456 -2.286 12.945 1.00 88.69 199 ALA A N 1
ATOM 1597 C CA . ALA A 1 199 ? 0.577 -3.214 13.404 1.00 88.69 199 ALA A CA 1
ATOM 1598 C C . ALA A 1 199 ? 0.814 -4.360 12.402 1.00 88.69 199 ALA A C 1
ATOM 1600 O O . ALA A 1 199 ? 1.954 -4.661 12.048 1.00 88.69 199 ALA A O 1
ATOM 1601 N N . LYS A 1 200 ? -0.261 -4.951 11.864 1.00 87.62 200 LYS A N 1
ATOM 1602 C CA . LYS A 1 200 ? -0.199 -5.984 10.817 1.00 87.62 200 LYS A CA 1
ATOM 1603 C C . LYS A 1 200 ? 0.477 -5.469 9.544 1.00 87.62 200 LYS A C 1
ATOM 1605 O O . LYS A 1 200 ? 1.313 -6.168 8.975 1.00 87.62 200 LYS A O 1
ATOM 1610 N N . ALA A 1 201 ? 0.116 -4.272 9.081 1.00 86.25 201 ALA A N 1
ATOM 1611 C CA . ALA A 1 201 ? 0.727 -3.661 7.903 1.00 86.25 201 ALA A CA 1
ATOM 1612 C C . ALA A 1 201 ? 2.214 -3.355 8.135 1.00 86.25 201 ALA A C 1
ATOM 1614 O O . ALA A 1 201 ? 3.038 -3.620 7.263 1.00 86.25 201 ALA A O 1
ATOM 1615 N N . PHE A 1 202 ? 2.558 -2.870 9.329 1.00 88.38 202 PHE A N 1
ATOM 1616 C CA . PHE A 1 202 ? 3.927 -2.560 9.721 1.00 88.38 202 PHE A CA 1
ATOM 1617 C C . PHE A 1 202 ? 4.825 -3.804 9.706 1.00 88.38 202 PHE A C 1
ATOM 1619 O O . PHE A 1 202 ? 5.886 -3.773 9.090 1.00 88.38 202 PHE A O 1
ATOM 1626 N N . LEU A 1 203 ? 4.365 -4.930 10.267 1.00 84.56 203 LEU A N 1
ATOM 1627 C CA . LEU A 1 203 ? 5.106 -6.199 10.228 1.00 84.56 203 LEU A CA 1
ATOM 1628 C C . LEU A 1 203 ? 5.392 -6.679 8.801 1.00 84.56 203 LEU A C 1
ATOM 1630 O O . LEU A 1 203 ? 6.504 -7.116 8.515 1.00 84.56 203 LEU A O 1
ATOM 1634 N N . LYS A 1 204 ? 4.408 -6.586 7.895 1.00 79.50 204 LYS A N 1
ATOM 1635 C CA . LYS A 1 204 ? 4.604 -6.963 6.483 1.00 79.50 204 LYS A CA 1
ATOM 1636 C C . LYS A 1 204 ? 5.701 -6.123 5.832 1.00 79.50 204 LYS A C 1
ATOM 1638 O O . LYS A 1 204 ? 6.503 -6.645 5.068 1.00 79.50 204 LYS A O 1
ATOM 1643 N N . VAL A 1 205 ? 5.722 -4.825 6.122 1.00 72.25 205 VAL A N 1
ATOM 1644 C CA . VAL A 1 205 ? 6.718 -3.898 5.575 1.00 72.25 205 VAL A CA 1
ATOM 1645 C C . VAL A 1 205 ? 8.105 -4.194 6.139 1.00 72.25 205 VAL A C 1
ATOM 1647 O O . VAL A 1 205 ? 9.067 -4.251 5.374 1.00 72.25 205 VAL A O 1
ATOM 1650 N N . ASP A 1 206 ? 8.201 -4.413 7.449 1.00 69.88 206 ASP A N 1
ATOM 1651 C CA . ASP A 1 206 ? 9.473 -4.657 8.125 1.00 69.88 206 ASP A CA 1
ATOM 1652 C C . ASP A 1 206 ? 10.142 -5.956 7.648 1.00 69.88 206 ASP A C 1
ATOM 1654 O O . ASP A 1 206 ? 11.325 -5.966 7.309 1.00 69.88 206 ASP A O 1
ATOM 1658 N N . GLN A 1 207 ? 9.357 -7.029 7.504 1.00 67.50 207 GLN A N 1
ATOM 1659 C CA . GLN A 1 207 ? 9.846 -8.335 7.046 1.00 67.50 207 GLN A CA 1
ATOM 1660 C C . GLN A 1 207 ? 10.356 -8.327 5.599 1.00 67.50 207 GLN A C 1
ATOM 1662 O O . GLN A 1 207 ? 11.283 -9.066 5.279 1.00 67.50 207 GLN A O 1
ATOM 1667 N N . ILE A 1 208 ? 9.745 -7.533 4.713 1.00 51.88 208 ILE A N 1
ATOM 1668 C CA . ILE A 1 208 ? 10.088 -7.527 3.281 1.00 51.88 208 ILE A CA 1
ATOM 1669 C C . ILE A 1 208 ? 11.285 -6.613 2.997 1.00 51.88 208 ILE A C 1
ATOM 1671 O O . ILE A 1 208 ? 12.086 -6.909 2.110 1.00 51.88 208 ILE A O 1
ATOM 1675 N N . ASN A 1 209 ? 11.410 -5.501 3.728 1.00 55.47 209 ASN A N 1
ATOM 1676 C CA . ASN A 1 209 ? 12.345 -4.436 3.371 1.00 55.47 209 ASN A CA 1
ATOM 1677 C C . ASN A 1 209 ? 13.564 -4.314 4.295 1.00 55.47 209 ASN A C 1
ATOM 1679 O O . ASN A 1 209 ? 14.479 -3.584 3.922 1.00 55.47 209 ASN A O 1
ATOM 1683 N N . CYS A 1 210 ? 13.596 -4.995 5.450 1.00 63.00 210 CYS A N 1
ATOM 1684 C CA . CYS A 1 210 ? 14.668 -4.879 6.450 1.00 63.00 210 CYS A CA 1
ATOM 1685 C C . CYS A 1 210 ? 14.997 -3.407 6.773 1.00 63.00 210 CYS A C 1
ATOM 1687 O O . CYS A 1 210 ? 16.094 -2.926 6.488 1.00 63.00 210 CYS A O 1
ATOM 1689 N N . LEU A 1 211 ? 14.017 -2.679 7.315 1.00 71.19 211 LEU A N 1
ATOM 1690 C CA . LEU A 1 211 ? 14.113 -1.233 7.523 1.00 71.19 211 LEU A CA 1
ATOM 1691 C C . LEU A 1 211 ? 15.002 -0.863 8.719 1.00 71.19 211 LEU A C 1
ATOM 1693 O O . LEU A 1 211 ? 15.002 -1.539 9.750 1.00 71.19 211 LEU A O 1
ATOM 1697 N N . ASN A 1 212 ? 15.700 0.272 8.625 1.00 76.38 212 ASN A N 1
ATOM 1698 C CA . ASN A 1 212 ? 16.369 0.879 9.779 1.00 76.38 212 ASN A CA 1
ATOM 1699 C C . ASN A 1 212 ? 15.379 1.662 10.670 1.00 76.38 212 ASN A C 1
ATOM 1701 O O . ASN A 1 212 ? 14.243 1.930 10.284 1.00 76.38 212 ASN A O 1
ATOM 1705 N N . VAL A 1 213 ? 15.805 2.079 11.868 1.00 79.44 213 VAL A N 1
ATOM 1706 C CA . VAL A 1 213 ? 14.928 2.744 12.857 1.00 79.44 213 VAL A CA 1
ATOM 1707 C C . VAL A 1 213 ? 14.258 4.014 12.307 1.00 79.44 213 VAL A C 1
ATOM 1709 O O . VAL A 1 213 ? 13.088 4.272 12.591 1.00 79.44 213 VAL A O 1
ATOM 1712 N N . THR A 1 214 ? 14.965 4.818 11.509 1.00 77.44 214 THR A N 1
ATOM 1713 C CA . THR A 1 214 ? 14.404 6.050 10.924 1.00 77.44 214 THR A CA 1
ATOM 1714 C C . THR A 1 214 ? 13.375 5.766 9.831 1.00 77.44 214 THR A C 1
ATOM 1716 O O . THR A 1 214 ? 12.310 6.382 9.815 1.00 77.44 214 THR A O 1
ATOM 1719 N N . GLU A 1 215 ? 13.637 4.778 8.978 1.00 76.19 215 GLU A N 1
ATOM 1720 C CA . GLU A 1 215 ? 12.700 4.305 7.956 1.00 76.19 215 GLU A CA 1
ATOM 1721 C C . GLU A 1 215 ? 11.460 3.670 8.589 1.00 76.19 215 GLU A C 1
ATOM 1723 O O . GLU A 1 215 ? 10.338 3.939 8.168 1.00 76.19 215 GLU A O 1
ATOM 1728 N N . LYS A 1 216 ? 11.639 2.881 9.652 1.00 82.62 216 LYS A N 1
ATOM 1729 C CA . LYS A 1 216 ? 10.543 2.313 10.443 1.00 82.62 216 LYS A CA 1
ATOM 1730 C C . LYS A 1 216 ? 9.622 3.405 10.985 1.00 82.62 216 LYS A C 1
ATOM 1732 O O . LYS A 1 216 ? 8.404 3.300 10.850 1.00 82.62 216 LYS A O 1
ATOM 1737 N N . LYS A 1 217 ? 10.177 4.487 11.538 1.00 84.38 217 LYS A N 1
ATOM 1738 C CA . LYS A 1 217 ? 9.382 5.628 12.025 1.00 84.38 217 LYS A CA 1
ATOM 1739 C C . LYS A 1 217 ? 8.581 6.300 10.907 1.00 84.38 217 LYS A C 1
ATOM 1741 O O . LYS A 1 217 ? 7.397 6.587 11.091 1.00 84.38 217 LYS A O 1
ATOM 1746 N N . GLU A 1 218 ? 9.178 6.520 9.736 1.00 79.69 218 GLU A N 1
ATOM 1747 C CA . GLU A 1 218 ? 8.450 7.093 8.595 1.00 79.69 218 GLU A CA 1
ATOM 1748 C C . GLU A 1 218 ? 7.370 6.139 8.057 1.00 79.69 218 GLU A C 1
ATOM 1750 O O . GLU A 1 218 ? 6.249 6.575 7.800 1.00 79.69 218 GLU A O 1
ATOM 1755 N N . ALA A 1 219 ? 7.652 4.835 7.971 1.00 84.19 219 ALA A N 1
ATOM 1756 C CA . ALA A 1 219 ? 6.687 3.821 7.546 1.00 84.19 219 ALA A CA 1
ATOM 1757 C C . ALA A 1 219 ? 5.490 3.743 8.504 1.00 84.19 219 ALA A C 1
ATOM 1759 O O . ALA A 1 219 ? 4.341 3.728 8.063 1.00 84.19 219 ALA A O 1
ATOM 1760 N N . TYR A 1 220 ? 5.748 3.768 9.813 1.00 89.12 220 TYR A N 1
ATOM 1761 C CA . TYR A 1 220 ? 4.709 3.868 10.835 1.00 89.12 220 TYR A CA 1
ATOM 1762 C C . TYR A 1 220 ? 3.855 5.131 10.651 1.00 89.12 220 TYR A C 1
ATOM 1764 O O . TYR A 1 220 ? 2.627 5.057 10.661 1.00 89.12 220 TYR A O 1
ATOM 1772 N N . THR A 1 221 ? 4.492 6.277 10.396 1.00 85.19 221 THR A N 1
ATOM 1773 C CA . THR A 1 221 ? 3.792 7.555 10.197 1.00 85.19 221 THR A CA 1
ATOM 1774 C C . THR A 1 221 ? 2.913 7.524 8.941 1.00 85.19 221 THR A C 1
ATOM 1776 O O . THR A 1 221 ? 1.789 8.020 8.963 1.00 85.19 221 THR A O 1
ATOM 1779 N N . LEU A 1 222 ? 3.387 6.909 7.854 1.00 84.19 222 LEU A N 1
ATOM 1780 C CA . LEU A 1 222 ? 2.614 6.699 6.626 1.00 84.19 222 LEU A CA 1
ATOM 1781 C C . LEU A 1 222 ? 1.389 5.809 6.860 1.00 84.19 222 LEU A C 1
ATOM 1783 O O . LEU A 1 222 ? 0.298 6.126 6.390 1.00 84.19 222 LEU A O 1
ATOM 1787 N N . LEU A 1 223 ? 1.550 4.712 7.605 1.00 87.62 223 LEU A N 1
ATOM 1788 C CA . LEU A 1 223 ? 0.448 3.808 7.948 1.00 87.62 223 LEU A CA 1
ATOM 1789 C C . LEU A 1 223 ? -0.585 4.481 8.855 1.00 87.62 223 LEU A C 1
ATOM 1791 O O . LEU A 1 223 ? -1.786 4.318 8.639 1.00 87.62 223 LEU A O 1
ATOM 1795 N N . LEU A 1 224 ? -0.133 5.284 9.819 1.00 86.06 224 LEU A N 1
ATOM 1796 C CA . LEU A 1 224 ? -1.008 6.087 10.667 1.00 86.06 224 LEU A CA 1
ATOM 1797 C C . LEU A 1 224 ? -1.766 7.142 9.849 1.00 86.06 224 LEU A C 1
ATOM 1799 O O . LEU A 1 224 ? -2.980 7.264 9.965 1.00 86.06 224 LEU A O 1
ATOM 1803 N N . ALA A 1 225 ? -1.087 7.875 8.966 1.00 80.06 225 ALA A N 1
ATOM 1804 C CA . ALA A 1 225 ? -1.745 8.848 8.098 1.00 80.06 225 ALA A CA 1
ATOM 1805 C C . ALA A 1 225 ? -2.762 8.169 7.163 1.00 80.06 225 ALA A C 1
ATOM 1807 O O . ALA A 1 225 ? -3.870 8.676 6.966 1.00 80.06 225 ALA A O 1
ATOM 1808 N N . ARG A 1 226 ? -2.425 6.983 6.639 1.00 85.00 226 ARG A N 1
ATOM 1809 C CA . ARG A 1 226 ? -3.308 6.178 5.790 1.00 85.00 226 ARG A CA 1
ATOM 1810 C C . ARG A 1 226 ? -4.516 5.613 6.533 1.00 85.00 226 ARG A C 1
ATOM 1812 O O . ARG A 1 226 ? -5.557 5.412 5.906 1.00 85.00 226 ARG A O 1
ATOM 1819 N N . SER A 1 227 ? -4.423 5.354 7.836 1.00 82.62 227 SER A N 1
ATOM 1820 C CA . SER A 1 227 ? -5.583 4.911 8.617 1.00 82.62 227 SER A CA 1
ATOM 1821 C C . SER A 1 227 ? -6.636 6.017 8.752 1.00 82.62 227 SER A C 1
ATOM 1823 O O . SER A 1 227 ? -7.826 5.716 8.818 1.00 82.62 227 SER A O 1
ATOM 1825 N N . LEU A 1 228 ? -6.213 7.285 8.701 1.00 77.44 228 LEU A N 1
ATOM 1826 C CA . LEU A 1 228 ? -7.072 8.463 8.844 1.00 77.44 228 LEU A CA 1
ATOM 1827 C C . LEU A 1 228 ? -7.545 9.047 7.511 1.00 77.44 228 LEU A C 1
ATOM 1829 O O . LEU A 1 228 ? -8.648 9.584 7.420 1.00 77.44 228 LEU A O 1
ATOM 1833 N N . SER A 1 229 ? -6.702 8.977 6.481 1.00 72.69 229 SER A N 1
ATOM 1834 C CA . SER A 1 229 ? -6.903 9.663 5.204 1.00 72.69 229 SER A CA 1
ATOM 1835 C C . SER A 1 229 ? -6.664 8.743 4.004 1.00 72.69 229 SER A C 1
ATOM 1837 O O . SER A 1 229 ? -5.831 7.838 4.071 1.00 72.69 229 SER A O 1
ATOM 1839 N N . PRO A 1 230 ? -7.346 8.974 2.867 1.00 77.06 230 PRO A N 1
ATOM 1840 C CA . PRO A 1 230 ? -7.060 8.260 1.625 1.00 77.06 230 PRO A CA 1
ATOM 1841 C C . PRO A 1 230 ? -5.600 8.408 1.186 1.00 77.06 230 PRO A C 1
ATOM 1843 O O . PRO A 1 230 ? -5.010 9.480 1.329 1.00 77.06 230 PRO A O 1
ATOM 1846 N N . THR A 1 231 ? -5.041 7.358 0.576 1.00 75.88 231 THR A N 1
ATOM 1847 C CA . THR A 1 231 ? -3.638 7.298 0.124 1.00 75.88 231 THR A CA 1
ATOM 1848 C C . THR A 1 231 ? -3.218 8.532 -0.676 1.00 75.88 231 THR A C 1
ATOM 1850 O O . THR A 1 231 ? -2.174 9.121 -0.408 1.00 75.88 231 THR A O 1
ATOM 1853 N N . LYS A 1 232 ? -4.053 8.969 -1.626 1.00 73.44 232 LYS A N 1
ATOM 1854 C CA . LYS A 1 232 ? -3.796 10.151 -2.457 1.00 73.44 232 LYS A CA 1
ATOM 1855 C C . LYS A 1 232 ? -3.622 11.427 -1.633 1.00 73.44 232 LYS A C 1
ATOM 1857 O O . LYS A 1 232 ? -2.716 12.207 -1.905 1.00 73.44 232 LYS A O 1
ATOM 1862 N N . VAL A 1 233 ? -4.460 11.619 -0.612 1.00 71.00 233 VAL A N 1
ATOM 1863 C CA . VAL A 1 233 ? -4.390 12.781 0.288 1.00 71.00 233 VAL A CA 1
ATOM 1864 C C . VAL A 1 233 ? -3.110 12.728 1.119 1.00 71.00 233 VAL A C 1
ATOM 1866 O O . VAL A 1 233 ? -2.431 13.743 1.260 1.00 71.00 233 VAL A O 1
ATOM 1869 N N . VAL A 1 234 ? -2.742 11.543 1.615 1.00 74.69 234 VAL A N 1
ATOM 1870 C CA . VAL A 1 234 ? -1.491 11.339 2.362 1.00 74.69 234 VAL A CA 1
ATOM 1871 C C . VAL A 1 234 ? -0.277 11.682 1.492 1.00 74.69 234 VAL A C 1
ATOM 1873 O O . VAL A 1 234 ? 0.547 12.497 1.895 1.00 74.69 234 VAL A O 1
ATOM 1876 N N . LEU A 1 235 ? -0.211 11.166 0.258 1.00 74.62 235 LEU A N 1
ATOM 1877 C CA . LEU A 1 235 ? 0.887 11.435 -0.685 1.00 74.62 235 LEU A CA 1
ATOM 1878 C C . LEU A 1 235 ? 0.995 12.902 -1.133 1.00 74.62 235 LEU A C 1
ATOM 1880 O O . LEU A 1 235 ? 2.057 13.316 -1.598 1.00 74.62 235 LEU A O 1
ATOM 1884 N N . GLN A 1 236 ? -0.093 13.671 -1.054 1.00 70.44 236 GLN A N 1
ATOM 1885 C CA . GLN A 1 236 ? -0.096 15.103 -1.366 1.00 70.44 236 GLN A CA 1
ATOM 1886 C C . GLN A 1 236 ? 0.385 15.957 -0.191 1.00 70.44 236 GLN A C 1
ATOM 1888 O O . GLN A 1 236 ? 1.046 16.968 -0.413 1.00 70.44 236 GLN A O 1
ATOM 1893 N N . LYS A 1 237 ? 0.033 15.573 1.041 1.00 67.88 237 LYS A N 1
ATOM 1894 C CA . LYS A 1 237 ? 0.300 16.370 2.247 1.00 67.88 237 LYS A CA 1
ATOM 1895 C C . LYS A 1 237 ? 1.623 16.028 2.928 1.00 67.88 237 LYS A C 1
ATOM 1897 O O . LYS A 1 237 ? 2.183 16.883 3.606 1.00 67.88 237 LYS A O 1
ATOM 1902 N N . GLN A 1 238 ? 2.099 14.792 2.804 1.00 66.44 238 GLN A N 1
ATOM 1903 C CA . GLN A 1 238 ? 3.237 14.311 3.578 1.00 66.44 238 GLN A CA 1
ATOM 1904 C C . GLN A 1 238 ? 4.561 14.489 2.832 1.00 66.44 238 GLN A C 1
ATOM 1906 O O . GLN A 1 238 ? 4.719 14.054 1.690 1.00 66.44 238 GLN A O 1
ATOM 1911 N N . THR A 1 239 ? 5.539 15.085 3.511 1.00 70.81 239 THR A N 1
ATOM 1912 C CA . THR A 1 239 ? 6.922 15.149 3.033 1.00 70.81 239 THR A CA 1
ATOM 1913 C C . THR A 1 239 ? 7.614 13.823 3.325 1.00 70.81 239 THR A C 1
ATOM 1915 O O . THR A 1 239 ? 7.836 13.488 4.488 1.00 70.81 239 THR A O 1
ATOM 1918 N N . LEU A 1 240 ? 7.956 13.080 2.273 1.00 71.25 240 LEU A N 1
ATOM 1919 C CA . LEU A 1 240 ? 8.719 11.837 2.383 1.00 71.25 240 LEU A CA 1
ATOM 1920 C C . LEU A 1 240 ? 10.213 12.156 2.510 1.00 71.25 240 LEU A C 1
ATOM 1922 O O . LEU A 1 240 ? 10.728 12.958 1.727 1.00 71.25 240 LEU A O 1
ATOM 1926 N N . ARG A 1 241 ? 10.902 11.555 3.484 1.00 71.00 241 ARG A N 1
ATOM 1927 C CA . ARG A 1 241 ? 12.334 11.804 3.746 1.00 71.00 241 ARG A CA 1
ATOM 1928 C C . ARG A 1 241 ? 13.201 10.605 3.376 1.00 71.00 241 ARG A C 1
ATOM 1930 O O . ARG A 1 241 ? 14.265 10.788 2.793 1.00 71.00 241 ARG A O 1
ATOM 1937 N N . TYR A 1 242 ? 12.732 9.402 3.686 1.00 71.69 242 TYR A N 1
ATOM 1938 C CA . TYR A 1 242 ? 13.460 8.146 3.514 1.00 71.69 242 TYR A CA 1
ATOM 1939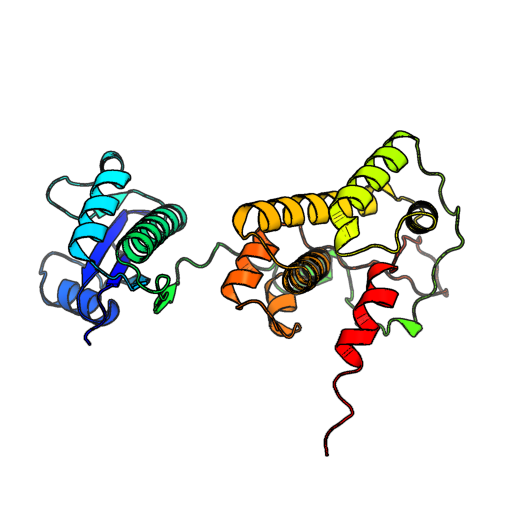 C C . TYR A 1 242 ? 12.822 7.225 2.463 1.00 71.69 242 TYR A C 1
ATOM 1941 O O . TYR A 1 242 ? 13.476 6.301 1.985 1.00 71.69 242 TYR A O 1
ATOM 1949 N N . PHE A 1 243 ? 11.578 7.485 2.038 1.00 65.88 243 PHE A N 1
ATOM 1950 C CA . PHE A 1 243 ? 10.901 6.690 1.007 1.00 65.88 243 PHE A CA 1
ATOM 1951 C C . PHE A 1 243 ? 10.612 7.467 -0.279 1.00 65.88 243 PHE A C 1
ATOM 1953 O O . PHE A 1 243 ? 10.276 8.648 -0.276 1.00 65.88 243 PHE A O 1
ATOM 1960 N N . THR A 1 244 ? 10.657 6.767 -1.416 1.00 73.69 244 THR A N 1
ATOM 1961 C CA . THR A 1 244 ? 10.065 7.270 -2.662 1.00 73.69 244 THR A CA 1
ATOM 1962 C C . THR A 1 244 ? 8.538 7.202 -2.585 1.00 73.69 244 THR A C 1
ATOM 1964 O O . THR A 1 244 ? 7.979 6.418 -1.816 1.00 73.69 244 THR A O 1
ATOM 1967 N N . LYS A 1 245 ? 7.830 7.964 -3.431 1.00 71.88 245 LYS A N 1
ATOM 1968 C CA . LYS A 1 245 ? 6.356 7.896 -3.512 1.00 71.88 245 LYS A CA 1
ATOM 1969 C C . LYS A 1 245 ? 5.844 6.483 -3.809 1.00 71.88 245 LYS A C 1
ATOM 1971 O O . LYS A 1 245 ? 4.827 6.075 -3.260 1.00 71.88 245 LYS A O 1
ATOM 1976 N N . GLU A 1 246 ? 6.561 5.727 -4.636 1.00 70.31 246 GLU A N 1
ATOM 1977 C CA . GLU A 1 246 ? 6.221 4.338 -4.959 1.00 70.31 246 GLU A CA 1
ATOM 1978 C C . GLU A 1 246 ? 6.410 3.400 -3.761 1.00 70.31 246 GLU A C 1
ATOM 1980 O O . GLU A 1 246 ? 5.565 2.541 -3.509 1.00 70.31 246 GLU A O 1
ATOM 1985 N N . ALA A 1 247 ? 7.497 3.566 -3.000 1.00 66.62 247 ALA A N 1
ATOM 1986 C CA . ALA A 1 247 ? 7.733 2.792 -1.785 1.00 66.62 247 ALA A CA 1
ATOM 1987 C C . ALA A 1 247 ? 6.692 3.129 -0.706 1.00 66.62 247 ALA A C 1
ATOM 1989 O O . ALA A 1 247 ? 6.099 2.223 -0.126 1.00 66.62 247 ALA A O 1
ATOM 1990 N N . ALA A 1 248 ? 6.393 4.415 -0.512 1.00 77.44 248 ALA A N 1
ATOM 1991 C CA . ALA A 1 248 ? 5.348 4.879 0.394 1.00 77.44 248 ALA A CA 1
ATOM 1992 C C . ALA A 1 248 ? 3.964 4.330 0.009 1.00 77.44 248 ALA A C 1
ATOM 1994 O O . ALA A 1 248 ? 3.215 3.875 0.873 1.00 77.44 248 ALA A O 1
ATOM 1995 N N . LEU A 1 249 ? 3.640 4.300 -1.289 1.00 80.62 249 LEU A N 1
ATOM 1996 C CA . LEU A 1 249 ? 2.418 3.677 -1.793 1.00 80.62 249 LEU A CA 1
ATOM 1997 C C . LEU A 1 249 ? 2.361 2.188 -1.426 1.00 80.62 249 LEU A C 1
ATOM 1999 O O . LEU A 1 249 ? 1.369 1.753 -0.848 1.00 80.62 249 LEU A O 1
ATOM 2003 N N . LYS A 1 250 ? 3.429 1.422 -1.691 1.00 76.56 250 LYS A N 1
ATOM 2004 C CA . LYS A 1 250 ? 3.504 -0.009 -1.339 1.00 76.56 250 LYS A CA 1
ATOM 2005 C C . LYS A 1 250 ? 3.349 -0.257 0.166 1.00 76.56 250 LYS A C 1
ATOM 2007 O O . LYS A 1 250 ? 2.661 -1.195 0.564 1.00 76.56 250 LYS A O 1
ATOM 2012 N N . ILE A 1 251 ? 3.943 0.597 1.000 1.00 82.00 251 ILE A N 1
ATOM 2013 C CA . ILE A 1 251 ? 3.778 0.555 2.461 1.00 82.00 251 ILE A CA 1
ATOM 2014 C C . ILE A 1 251 ? 2.300 0.735 2.818 1.00 82.00 251 ILE A C 1
ATOM 2016 O O . ILE A 1 251 ? 1.710 -0.105 3.495 1.00 82.00 251 ILE A O 1
ATOM 2020 N N . MET A 1 252 ? 1.668 1.787 2.294 1.00 85.12 252 MET A N 1
ATOM 2021 C CA . MET A 1 252 ? 0.275 2.120 2.592 1.00 85.12 252 MET A CA 1
ATOM 2022 C C . MET A 1 252 ? -0.732 1.094 2.060 1.00 85.12 252 MET A C 1
ATOM 2024 O O . MET A 1 252 ? -1.772 0.901 2.687 1.00 85.12 252 MET A O 1
ATOM 2028 N N . THR A 1 253 ? -0.434 0.390 0.962 1.00 78.56 253 THR A N 1
ATOM 2029 C CA . THR A 1 253 ? -1.278 -0.721 0.479 1.00 78.56 253 THR A CA 1
ATOM 2030 C C . THR A 1 253 ? -1.304 -1.918 1.429 1.0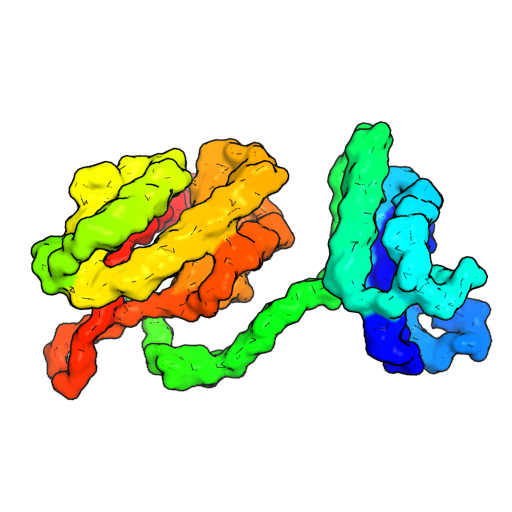0 78.56 253 THR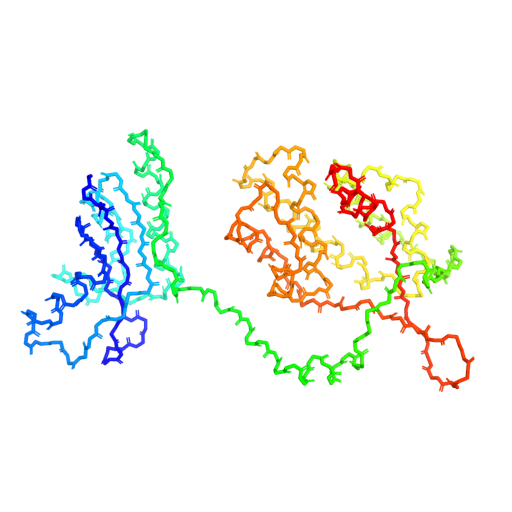 A C 1
ATOM 2032 O O . THR A 1 253 ? -2.198 -2.752 1.332 1.00 78.56 253 THR A O 1
ATOM 2035 N N . GLY A 1 254 ? -0.358 -2.006 2.372 1.00 78.06 254 GLY A N 1
ATOM 2036 C CA . GLY A 1 254 ? -0.362 -3.031 3.414 1.00 78.06 254 GLY A CA 1
ATOM 2037 C C . GLY A 1 254 ? -1.504 -2.884 4.427 1.00 78.06 254 GLY A C 1
ATOM 2038 O O . GLY A 1 254 ? -1.836 -3.868 5.093 1.00 78.06 254 GLY A O 1
ATOM 2039 N N . TYR A 1 255 ? -2.103 -1.689 4.539 1.00 84.00 255 TYR A N 1
ATOM 2040 C CA . TYR A 1 255 ? -3.236 -1.399 5.418 1.00 84.00 255 TYR A CA 1
ATOM 2041 C C . TYR A 1 255 ? -4.570 -1.727 4.731 1.00 84.00 255 TYR A C 1
ATOM 2043 O O . TYR A 1 255 ? -4.917 -1.148 3.703 1.00 84.00 255 TYR A O 1
ATOM 2051 N N . GLU A 1 256 ? -5.330 -2.655 5.317 1.00 80.88 256 GLU A N 1
ATOM 2052 C CA . GLU A 1 256 ? -6.465 -3.317 4.648 1.00 80.88 256 GLU A CA 1
ATOM 2053 C C . GLU A 1 256 ? -7.827 -2.647 4.913 1.00 80.88 256 GLU A C 1
ATOM 2055 O O . GLU A 1 256 ? -8.810 -2.969 4.247 1.00 80.88 256 GLU A O 1
ATOM 2060 N N . LEU A 1 257 ? -7.918 -1.715 5.869 1.00 75.19 257 LEU A N 1
ATOM 2061 C CA . LEU A 1 257 ? -9.179 -1.041 6.193 1.00 75.19 257 LEU A CA 1
ATOM 2062 C C . LEU A 1 257 ? -9.387 0.233 5.351 1.00 75.19 257 LEU A C 1
ATOM 2064 O O . LEU A 1 257 ? -8.423 0.894 4.932 1.00 75.19 257 LEU A O 1
ATOM 2068 N N . PRO A 1 258 ? -10.651 0.645 5.129 1.00 75.25 258 PRO A N 1
ATOM 2069 C CA . PRO A 1 258 ? -10.921 1.977 4.612 1.00 75.25 258 PRO A CA 1
ATOM 2070 C C . PRO A 1 258 ? -10.354 3.032 5.577 1.00 75.25 258 PRO A C 1
ATOM 2072 O O . PRO A 1 258 ? -10.344 2.809 6.793 1.00 75.25 258 PRO A O 1
ATOM 2075 N N . PRO A 1 259 ? -9.879 4.176 5.057 1.00 73.44 259 PRO A N 1
ATOM 2076 C CA . PRO A 1 259 ? -9.501 5.285 5.916 1.00 73.44 259 PRO A CA 1
ATOM 2077 C C . PRO A 1 259 ? -10.720 5.729 6.734 1.00 73.44 259 PRO A C 1
ATOM 2079 O O . PRO A 1 259 ? -11.856 5.700 6.255 1.00 73.44 259 PRO A O 1
ATOM 2082 N N . LYS A 1 260 ? -10.495 6.091 7.994 1.00 70.00 260 LYS A N 1
ATOM 2083 C CA . LYS A 1 260 ? -11.543 6.534 8.908 1.00 70.00 260 LYS A CA 1
ATOM 2084 C C . LYS A 1 260 ? -11.082 7.814 9.600 1.00 70.00 260 LYS A C 1
ATOM 2086 O O . LYS A 1 260 ? -10.219 7.743 10.474 1.00 70.00 260 LYS A O 1
ATOM 2091 N N . PRO A 1 261 ? -11.659 8.972 9.238 1.00 67.25 261 PRO A N 1
ATOM 2092 C CA . PRO A 1 261 ? -11.372 10.213 9.926 1.00 67.25 261 PRO A CA 1
ATOM 2093 C C . PRO A 1 261 ? -11.746 10.119 11.400 1.00 67.25 261 PRO A C 1
ATOM 2095 O O . PRO A 1 261 ? -12.662 9.395 11.809 1.00 67.25 261 PRO A O 1
ATOM 2098 N N . ILE A 1 262 ? -11.035 10.906 12.187 1.00 67.94 262 ILE A N 1
ATOM 2099 C CA . ILE A 1 262 ? -11.312 11.079 13.599 1.00 67.94 262 ILE A CA 1
ATOM 2100 C C . ILE A 1 262 ? -12.650 11.809 13.750 1.00 67.94 262 ILE A C 1
ATOM 2102 O O . ILE A 1 262 ? -12.874 12.856 13.147 1.00 67.94 262 ILE A O 1
ATOM 2106 N N . THR A 1 263 ? -13.554 11.247 14.551 1.00 63.97 263 THR A N 1
ATOM 2107 C CA . THR A 1 263 ? -14.871 11.846 14.794 1.00 63.97 263 THR A CA 1
ATOM 2108 C C . THR A 1 263 ? -14.775 12.855 15.934 1.00 63.97 263 THR A C 1
ATOM 2110 O O . THR A 1 263 ? -14.754 12.464 17.094 1.00 63.97 263 THR A O 1
ATOM 2113 N N . VAL A 1 264 ? -14.726 14.149 15.617 1.00 57.97 264 VAL A N 1
ATOM 2114 C CA . VAL A 1 264 ? -14.717 15.237 16.613 1.00 57.97 264 VAL A CA 1
ATOM 2115 C C . VAL A 1 264 ? -16.143 15.721 16.861 1.00 57.97 264 VAL A C 1
ATOM 2117 O O . VAL A 1 264 ? -16.975 15.710 15.952 1.00 57.97 264 VAL A O 1
ATOM 2120 N N . ARG A 1 265 ? -16.456 16.144 18.091 1.00 54.59 265 ARG A N 1
ATOM 2121 C CA . ARG A 1 265 ? -17.776 16.688 18.430 1.00 54.59 265 ARG A CA 1
ATOM 2122 C C . ARG A 1 265 ? -17.657 18.013 19.170 1.00 54.59 265 ARG A C 1
ATOM 2124 O O . ARG A 1 265 ? -16.810 18.174 20.040 1.00 54.59 265 ARG A O 1
ATOM 2131 N N . LYS A 1 266 ? -18.516 18.962 18.794 1.00 54.56 266 LYS A N 1
ATOM 2132 C CA . LYS A 1 266 ? -18.556 20.321 19.344 1.00 54.56 266 LYS A CA 1
ATOM 2133 C C . LYS A 1 266 ? -19.181 20.290 20.743 1.00 54.56 266 LYS A C 1
ATOM 2135 O O . LYS A 1 266 ? -20.213 19.647 20.939 1.00 54.56 266 LYS A O 1
ATOM 2140 N N . ALA A 1 267 ? -18.587 20.983 21.714 1.00 50.78 267 ALA A N 1
ATOM 2141 C CA . ALA A 1 267 ? -19.239 21.209 23.002 1.00 50.78 267 ALA A CA 1
ATOM 2142 C C . ALA A 1 267 ? -20.513 22.058 22.765 1.00 50.78 267 ALA A C 1
ATOM 2144 O O . ALA A 1 267 ? -20.416 23.134 22.182 1.00 50.78 267 ALA A O 1
ATOM 2145 N N . LYS A 1 268 ? -21.691 21.503 23.116 1.00 49.41 268 LYS A N 1
ATOM 2146 C CA . LYS A 1 268 ? -23.085 21.991 22.898 1.00 49.41 268 LYS A CA 1
ATOM 2147 C C . LYS A 1 268 ? -23.253 23.524 22.923 1.00 49.41 268 LYS A C 1
ATOM 2149 O O . LYS A 1 268 ? -22.598 24.192 23.709 1.00 49.41 268 LYS A O 1
ATOM 2154 N N . SER A 1 269 ? -24.180 24.138 22.184 1.00 31.95 269 SER A N 1
ATOM 2155 C CA . SER A 1 269 ? -25.586 23.785 21.871 1.00 31.95 269 SER A CA 1
ATOM 2156 C C . SER A 1 269 ? -25.775 23.278 20.432 1.00 31.95 269 SER A C 1
ATOM 2158 O O . SER A 1 269 ? -25.273 23.917 19.521 1.00 31.95 269 SER A O 1
ATOM 2160 N N . GLU A 1 270 ? -26.431 22.174 20.075 1.00 29.88 270 GLU A N 1
ATOM 2161 C CA . GLU A 1 270 ? -27.585 21.438 20.604 1.00 29.88 270 GLU A CA 1
ATOM 2162 C C . GLU A 1 270 ? -27.359 19.910 20.463 1.00 29.88 270 GLU A C 1
ATOM 2164 O O . GLU A 1 270 ? -26.323 19.441 19.999 1.00 29.88 270 GLU A O 1
ATOM 2169 N N . ILE A 1 271 ? -28.296 19.111 20.969 1.00 38.38 271 ILE A N 1
ATOM 2170 C CA . ILE A 1 271 ? -28.166 17.674 21.240 1.00 38.38 271 ILE A CA 1
ATOM 2171 C C . ILE A 1 271 ? -28.214 16.825 19.961 1.00 38.38 271 ILE A C 1
ATOM 2173 O O . ILE A 1 271 ? -29.251 16.771 19.315 1.00 38.38 271 ILE A O 1
ATOM 2177 N N . SER A 1 272 ? -27.181 16.008 19.724 1.00 27.62 272 SER A N 1
ATOM 2178 C CA . SER A 1 272 ? -27.345 14.654 19.162 1.00 27.62 272 SER A CA 1
ATOM 2179 C C . SER A 1 272 ? -26.046 13.845 19.253 1.00 27.62 272 SER A C 1
ATOM 2181 O O . SER A 1 272 ? -25.197 13.987 18.381 1.00 27.62 272 SER A O 1
ATOM 2183 N N . HIS A 1 273 ? -25.967 12.997 20.298 1.00 27.97 273 HIS A N 1
ATOM 2184 C CA . HIS A 1 273 ? -25.078 11.840 20.573 1.00 27.97 273 HIS A CA 1
ATOM 2185 C C . HIS A 1 273 ? -23.572 12.078 20.391 1.00 27.97 273 HIS A C 1
ATOM 2187 O O . HIS A 1 273 ? -23.207 12.666 19.393 1.00 27.97 273 HIS A O 1
ATOM 2193 N N . ILE A 1 274 ? -22.688 11.632 21.310 1.00 34.00 274 ILE A N 1
ATOM 2194 C CA . ILE A 1 274 ? -21.215 11.853 21.263 1.00 34.00 274 ILE A CA 1
ATOM 2195 C C . ILE A 1 274 ? -20.404 10.533 21.060 1.00 34.00 274 ILE A C 1
ATOM 2197 O O . ILE A 1 274 ? -20.976 9.473 21.241 1.00 34.00 274 ILE A O 1
ATOM 2201 N N . ARG A 1 275 ? -19.279 10.537 20.308 1.00 32.19 275 ARG A N 1
ATOM 2202 C CA . ARG A 1 275 ? -18.430 9.392 19.868 1.00 32.19 275 ARG A CA 1
ATOM 2203 C C . ARG A 1 275 ? -17.051 9.956 19.523 1.00 32.19 275 ARG A C 1
ATOM 2205 O O . ARG A 1 275 ? -16.974 10.938 18.787 1.00 32.19 275 ARG A O 1
ATOM 2212 N N . HIS A 1 276 ? -16.034 9.321 20.091 1.00 37.78 276 HIS A N 1
ATOM 2213 C CA . HIS A 1 276 ? -14.806 9.936 20.582 1.00 37.78 276 HIS A CA 1
ATOM 2214 C C . HIS A 1 276 ? -13.545 9.732 19.733 1.00 37.78 276 HIS A C 1
ATOM 2216 O O . HIS A 1 276 ? -13.533 8.970 18.767 1.00 37.78 276 HIS A O 1
ATOM 2222 N N . VAL A 1 277 ? -12.518 10.491 20.132 1.00 31.91 277 VAL A N 1
ATOM 2223 C CA . VAL A 1 277 ? -11.179 10.647 19.565 1.00 31.91 277 VAL A CA 1
ATOM 2224 C C . VAL A 1 277 ? -10.151 10.314 20.634 1.00 31.91 277 VAL A C 1
ATOM 2226 O O . VAL A 1 277 ? -10.202 10.893 21.722 1.00 31.91 277 VAL A O 1
ATOM 2229 N N . ASN A 1 278 ? -9.145 9.530 20.265 1.00 37.44 278 ASN A N 1
ATOM 2230 C CA . ASN A 1 278 ? -7.928 9.390 21.039 1.00 37.44 278 ASN A CA 1
ATOM 2231 C C . ASN A 1 278 ? -6.708 9.699 20.171 1.00 37.44 278 ASN A C 1
ATOM 2233 O O . ASN A 1 278 ? -6.330 8.950 19.273 1.00 37.44 278 ASN A O 1
ATOM 2237 N N . ILE A 1 279 ? -6.099 10.855 20.426 1.00 39.62 279 ILE A N 1
ATOM 2238 C CA . ILE A 1 279 ? -4.877 11.296 19.765 1.00 39.62 279 ILE A CA 1
ATOM 2239 C C . ILE A 1 279 ? -3.765 11.348 20.812 1.00 39.62 279 ILE A C 1
ATOM 2241 O O . ILE A 1 279 ? -3.330 12.416 21.235 1.00 39.62 279 ILE A O 1
ATOM 2245 N N . LYS A 1 280 ? -3.258 10.183 21.220 1.00 37.59 280 LYS A N 1
ATOM 2246 C CA . LYS A 1 280 ? -1.860 10.123 21.657 1.00 37.59 280 LYS A CA 1
ATOM 2247 C C . LYS A 1 280 ? -0.855 10.145 20.503 1.00 37.59 280 LYS A C 1
ATOM 2249 O O . LYS A 1 280 ? 0.142 10.848 20.650 1.00 37.59 280 LYS A O 1
ATOM 2254 N N . PRO A 1 281 ? -1.069 9.500 19.335 1.00 42.12 281 PRO A N 1
ATOM 2255 C CA . PRO A 1 281 ? 0.024 9.379 18.377 1.00 42.12 281 PRO A CA 1
ATOM 2256 C C . PRO A 1 281 ? 0.346 10.657 17.609 1.00 42.12 281 PRO A C 1
ATOM 2258 O O . PRO A 1 281 ? 1.345 10.668 16.908 1.00 42.12 281 PRO A O 1
ATOM 2261 N N . LEU A 1 282 ? -0.441 11.734 17.720 1.00 36.47 282 LEU A N 1
ATOM 2262 C CA . LEU A 1 282 ? -0.067 13.009 17.095 1.00 36.47 282 LEU A CA 1
ATOM 2263 C C . LEU A 1 282 ? 0.634 13.957 18.078 1.00 36.47 282 LEU A C 1
ATOM 2265 O O . LEU A 1 282 ? 1.453 14.748 17.633 1.00 36.47 282 LEU A O 1
ATOM 2269 N N . LYS A 1 283 ? 0.422 13.860 19.401 1.00 35.28 283 LYS A N 1
ATOM 2270 C CA . LYS A 1 283 ? 1.140 14.731 20.354 1.00 35.28 283 LYS A CA 1
ATOM 2271 C C . LYS A 1 283 ? 2.630 14.395 20.469 1.00 35.28 283 LYS A C 1
ATOM 2273 O O . LYS A 1 283 ? 3.412 15.320 20.645 1.00 35.28 283 LYS A O 1
ATOM 2278 N N . SER A 1 284 ? 3.031 13.128 20.319 1.00 41.59 284 SER A N 1
ATOM 2279 C CA . SER A 1 284 ? 4.452 12.732 20.350 1.00 41.59 284 SER A CA 1
ATOM 2280 C C . SER A 1 284 ? 5.112 12.604 18.969 1.00 41.59 284 SER A C 1
ATOM 2282 O O . SER A 1 284 ? 6.335 12.609 18.890 1.00 41.59 284 SER A O 1
ATOM 2284 N N . VAL A 1 285 ? 4.343 12.547 17.869 1.00 39.69 285 VAL A N 1
ATOM 2285 C CA . VAL A 1 285 ? 4.892 12.383 16.499 1.00 39.69 285 VAL A CA 1
ATOM 2286 C C . VAL A 1 285 ? 4.776 13.654 15.639 1.00 39.69 285 VAL A C 1
ATOM 2288 O O . VAL A 1 285 ? 5.519 13.803 14.672 1.00 39.69 285 VAL A O 1
ATOM 2291 N N . ILE A 1 286 ? 3.908 14.618 15.981 1.00 38.66 286 ILE A N 1
ATOM 2292 C CA . ILE A 1 286 ? 3.836 15.904 15.257 1.00 38.66 286 ILE A CA 1
ATOM 2293 C C . ILE A 1 286 ? 4.911 16.937 15.650 1.00 38.66 286 ILE A C 1
ATOM 2295 O O . ILE A 1 286 ? 5.319 17.670 14.740 1.00 38.66 286 ILE A O 1
ATOM 2299 N N . PRO A 1 287 ? 5.421 17.044 16.900 1.00 30.23 287 PRO A N 1
ATOM 2300 C CA . PRO A 1 287 ? 6.329 18.145 17.237 1.00 30.23 287 PRO A CA 1
ATOM 2301 C C . PRO A 1 287 ? 7.585 18.180 16.354 1.00 30.23 287 PRO A C 1
ATOM 2303 O O . PRO A 1 287 ? 7.996 19.253 15.916 1.00 30.23 287 PRO A O 1
ATOM 2306 N N . ASP A 1 288 ? 8.117 17.018 15.966 1.00 29.09 288 ASP A N 1
ATOM 2307 C CA . ASP A 1 288 ? 9.374 16.935 15.210 1.00 29.09 288 ASP A CA 1
ATOM 2308 C C . ASP A 1 288 ? 9.220 17.049 13.682 1.00 29.09 288 ASP A C 1
ATOM 2310 O O . ASP A 1 288 ? 10.209 17.230 12.964 1.00 29.09 288 ASP A O 1
ATOM 2314 N N . ILE A 1 289 ? 7.994 17.002 13.151 1.00 32.22 289 ILE A N 1
ATOM 2315 C CA . ILE A 1 289 ? 7.749 17.217 11.714 1.00 32.22 289 ILE A CA 1
ATOM 2316 C C . ILE A 1 289 ? 7.415 18.690 11.425 1.00 32.22 289 ILE A C 1
ATOM 2318 O O . ILE A 1 289 ? 7.757 19.180 10.348 1.00 32.22 289 ILE A O 1
ATOM 2322 N N . LEU A 1 290 ? 6.861 19.432 12.395 1.00 27.05 290 LEU A N 1
ATOM 2323 C CA . LEU A 1 290 ? 6.579 20.871 12.260 1.00 27.05 290 LEU A CA 1
ATOM 2324 C C . LEU A 1 290 ? 7.678 21.796 12.827 1.00 27.05 290 LEU A C 1
ATOM 2326 O O . LEU A 1 290 ? 7.743 22.959 12.430 1.00 27.05 290 LEU A O 1
ATOM 2330 N N . ALA A 1 291 ? 8.595 21.314 13.677 1.00 26.53 291 ALA A N 1
ATOM 2331 C CA . ALA A 1 291 ? 9.679 22.143 14.229 1.00 26.53 291 ALA A CA 1
ATOM 2332 C C . ALA A 1 291 ? 10.891 22.359 13.291 1.00 26.53 291 ALA A C 1
ATOM 2334 O O . ALA A 1 291 ? 11.758 23.178 13.589 1.00 26.53 291 ALA A O 1
ATOM 2335 N N . ALA A 1 292 ? 10.956 21.702 12.127 1.00 27.00 292 ALA A N 1
ATOM 2336 C CA . ALA A 1 292 ? 12.078 21.831 11.181 1.00 27.00 292 ALA A CA 1
ATOM 2337 C C . ALA A 1 292 ? 11.895 22.931 10.107 1.00 27.00 292 ALA A C 1
ATOM 2339 O O . ALA A 1 292 ? 12.539 22.880 9.062 1.00 27.00 292 ALA A O 1
ATOM 2340 N N . GLN A 1 293 ? 11.030 23.925 10.343 1.00 31.27 293 GLN A N 1
ATOM 2341 C CA . GLN A 1 293 ? 10.818 25.061 9.427 1.00 31.27 293 GLN A CA 1
ATOM 2342 C C . GLN A 1 293 ? 11.133 26.445 10.015 1.00 31.27 293 GLN A C 1
ATOM 2344 O O . GLN A 1 293 ? 10.745 27.458 9.443 1.00 31.27 293 GLN A O 1
ATOM 2349 N N . ARG A 1 294 ? 11.903 26.539 11.106 1.00 31.28 294 ARG A N 1
ATOM 2350 C CA . ARG A 1 294 ? 12.535 27.812 11.501 1.00 31.28 294 ARG A CA 1
ATOM 2351 C C . ARG A 1 294 ? 13.938 27.588 12.039 1.00 31.28 294 ARG A C 1
ATOM 2353 O O . ARG A 1 294 ? 14.130 27.536 13.248 1.00 31.28 294 ARG A O 1
ATOM 2360 N N . ARG A 1 295 ? 14.895 27.448 11.123 1.00 29.48 295 ARG A N 1
ATOM 2361 C CA . ARG A 1 295 ? 16.307 27.843 11.266 1.00 29.48 295 ARG A CA 1
ATOM 2362 C C . ARG A 1 295 ? 17.009 27.546 9.944 1.00 29.48 295 ARG A C 1
ATOM 2364 O O . ARG A 1 295 ? 17.493 26.441 9.757 1.00 29.48 295 ARG A O 1
ATOM 2371 N N . THR A 1 296 ? 16.963 28.524 9.050 1.00 27.64 296 THR A N 1
ATOM 2372 C CA . THR A 1 296 ? 18.091 29.083 8.289 1.00 27.64 296 THR A CA 1
ATOM 2373 C C . THR A 1 296 ? 17.495 30.135 7.362 1.00 27.64 296 THR A C 1
ATOM 2375 O O . THR A 1 296 ? 16.698 29.788 6.493 1.00 27.64 296 THR A O 1
ATOM 2378 N N . ASP A 1 297 ? 17.896 31.369 7.662 1.00 31.06 297 ASP A N 1
ATOM 2379 C CA . ASP A 1 297 ? 17.795 32.645 6.941 1.00 31.06 297 ASP A CA 1
ATOM 2380 C C . ASP A 1 297 ? 16.405 33.237 6.648 1.00 31.06 297 ASP A C 1
ATOM 2382 O O . ASP A 1 297 ? 15.706 32.794 5.711 1.00 31.06 297 ASP A O 1
#

InterPro domains:
  IPR018306 Bacteriophage T5, Orf172 DNA-binding [PF10544] (6-93)
  IPR018306 Bacteriophage T5, Orf172 DNA-binding [SM00974] (13-94)